Protein AF-A0A7S0LYZ5-F1 (afdb_monomer_lite)

InterPro domains:
  IPR000048 IQ motif, EF-hand binding site [PF00612] (119-139)
  IPR000048 IQ motif, EF-hand binding site [SM00015] (117-139)
  IPR038752 IQ domain-containing protein H [PTHR14465] (5-160)

Organism: NCBI:txid233186

pLDDT: mean 81.71, std 16.16, range [34.69, 98.19]

Sequence (194 aa):
GDPESPRDYNELLDEFSLHQFIIRRGVTLSTTPEFESFRRKHRGAWGAIQDVVAGLERLLARYAVPVAYVDGNKVALLSQQDLRKPTVEDYLDCLINIDQVLELVSVPGRRFMGGNRERSACLALQAVYRGHLCRRGFRNALARFKAALIIQRYWKTVSASRLTARVLADAAAALGAPVRIAGFVRVKCGETVA

Structure (mmCIF, N/CA/C/O backbone):
data_AF-A0A7S0LYZ5-F1
#
_entry.id   AF-A0A7S0LYZ5-F1
#
loop_
_atom_site.group_PDB
_atom_site.id
_atom_site.type_symbol
_atom_site.label_atom_id
_atom_site.label_alt_id
_atom_site.label_comp_id
_atom_site.label_asym_id
_atom_site.label_entity_id
_atom_site.label_seq_id
_atom_site.pdbx_PDB_ins_code
_atom_site.Cartn_x
_atom_site.Cartn_y
_atom_site.Cartn_z
_atom_site.occupancy
_atom_site.B_iso_or_equiv
_atom_site.auth_seq_id
_atom_site.auth_comp_id
_atom_site.auth_asym_id
_atom_site.auth_atom_id
_atom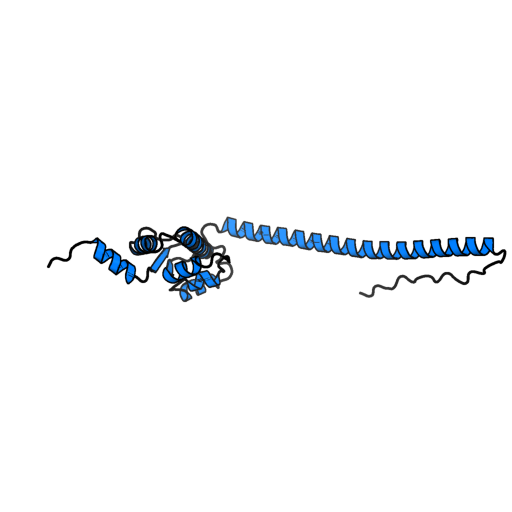_site.pdbx_PDB_model_num
ATOM 1 N N . GLY A 1 1 ? -18.863 21.663 52.417 1.00 40.03 1 GLY A N 1
ATOM 2 C CA . GLY A 1 1 ? -18.160 22.090 51.201 1.00 40.03 1 GLY A CA 1
ATOM 3 C C . GLY A 1 1 ? -18.415 21.011 50.197 1.00 40.03 1 GLY A C 1
ATOM 4 O O . GLY A 1 1 ? -17.727 20.001 50.229 1.00 40.03 1 GLY A O 1
ATOM 5 N N . ASP A 1 2 ? -19.514 21.160 49.475 1.00 43.31 2 ASP A N 1
ATOM 6 C CA . ASP A 1 2 ? -20.053 20.145 48.578 1.00 43.31 2 ASP A CA 1
ATOM 7 C C . ASP A 1 2 ? -19.180 20.043 47.317 1.00 43.31 2 ASP A C 1
ATOM 9 O O . ASP A 1 2 ? -18.659 21.068 46.874 1.00 43.31 2 ASP A O 1
ATOM 13 N N . PRO A 1 3 ? -18.985 18.847 46.730 1.00 50.56 3 PRO A N 1
ATOM 14 C CA . PRO A 1 3 ? -18.304 18.717 45.449 1.00 50.56 3 PRO A CA 1
ATOM 15 C C . PRO A 1 3 ? -19.217 19.274 44.348 1.00 50.56 3 PRO A C 1
ATOM 17 O O . PRO A 1 3 ? -20.082 18.582 43.808 1.00 50.56 3 PRO A O 1
ATOM 20 N N . GLU A 1 4 ? -19.065 20.566 44.067 1.00 50.66 4 GLU A N 1
ATOM 21 C CA . GLU A 1 4 ? -19.738 21.255 42.975 1.00 50.66 4 GLU A CA 1
ATOM 22 C C . GLU A 1 4 ? -19.280 20.703 41.617 1.00 50.66 4 GLU A C 1
ATOM 24 O O . GLU A 1 4 ? -18.106 20.715 41.270 1.00 50.66 4 GLU A O 1
ATOM 29 N N . SER A 1 5 ? -20.274 20.319 40.815 1.00 58.59 5 SER A N 1
ATOM 30 C CA . SER A 1 5 ? -20.233 20.114 39.363 1.00 58.59 5 SER A CA 1
ATOM 31 C C . SER A 1 5 ? -19.663 18.781 38.831 1.00 58.59 5 SER A C 1
ATOM 33 O O . SER A 1 5 ? -18.455 18.557 38.815 1.00 58.59 5 SER A O 1
ATOM 35 N N . PRO A 1 6 ? -20.509 17.944 38.190 1.00 58.66 6 PRO A N 1
ATOM 36 C CA . PRO A 1 6 ? -20.081 16.799 37.373 1.00 58.66 6 PRO A CA 1
ATOM 37 C C . PRO A 1 6 ? -19.113 17.156 36.232 1.00 58.66 6 PRO A C 1
ATOM 39 O O . PRO A 1 6 ? -18.555 16.260 35.602 1.00 58.66 6 PRO A O 1
ATOM 42 N N . ARG A 1 7 ? -18.947 18.444 35.902 1.00 57.59 7 ARG A N 1
ATOM 43 C CA . ARG A 1 7 ? -18.028 18.897 34.848 1.00 57.59 7 ARG A CA 1
ATOM 44 C C . ARG A 1 7 ? -16.568 18.819 35.289 1.00 57.59 7 ARG A C 1
ATOM 46 O O . ARG A 1 7 ? -15.753 18.358 34.503 1.00 57.59 7 ARG A O 1
ATOM 53 N N . ASP A 1 8 ? -16.281 19.147 36.546 1.00 59.88 8 ASP A N 1
ATOM 54 C CA . ASP A 1 8 ? -14.917 19.167 37.094 1.00 59.88 8 ASP A CA 1
ATOM 55 C C . ASP A 1 8 ? -14.328 17.743 37.174 1.00 59.88 8 ASP A C 1
ATOM 57 O O . ASP A 1 8 ? -13.210 17.470 36.743 1.00 59.88 8 ASP A O 1
ATOM 61 N N . TYR A 1 9 ? -15.156 16.770 37.573 1.00 58.28 9 TYR A N 1
ATOM 62 C CA . TYR A 1 9 ? -14.790 15.346 37.571 1.00 58.28 9 TYR A CA 1
ATOM 63 C C . TYR A 1 9 ? -14.495 14.786 36.172 1.00 58.28 9 TYR A C 1
ATOM 65 O O . TYR A 1 9 ? -13.609 13.947 36.017 1.00 58.28 9 TYR A O 1
ATOM 73 N N . ASN A 1 10 ? -15.242 15.221 35.152 1.00 64.06 10 ASN A N 1
ATOM 74 C CA . ASN A 1 10 ? -15.029 14.778 33.772 1.00 64.06 10 ASN A CA 1
ATOM 75 C C . ASN A 1 10 ? -13.745 15.365 33.171 1.00 64.06 10 ASN A C 1
ATOM 77 O O . ASN A 1 10 ? -13.109 14.702 32.358 1.00 64.06 10 ASN A O 1
ATOM 81 N N . GLU A 1 11 ? -13.357 16.576 33.572 1.00 62.94 11 GLU A N 1
ATOM 82 C CA . GLU A 1 11 ? -12.113 17.217 33.136 1.00 62.94 11 GLU A CA 1
ATOM 83 C C . GLU A 1 11 ? -10.886 16.552 33.777 1.00 62.94 11 GLU A C 1
ATOM 85 O O . GLU A 1 11 ? -9.944 16.210 33.065 1.00 62.94 11 GLU A O 1
ATOM 90 N N . LEU A 1 12 ? -10.946 16.230 35.074 1.00 61.22 12 LEU A N 1
ATOM 91 C CA . LEU A 1 12 ? -9.926 15.421 35.758 1.00 61.22 12 LEU A CA 1
ATOM 92 C C . LEU A 1 12 ? -9.794 14.020 35.138 1.00 61.22 12 LEU A C 1
ATOM 94 O O . LEU A 1 12 ? -8.689 13.538 34.888 1.00 61.22 12 LEU A O 1
ATOM 98 N N . LEU A 1 13 ? -10.917 13.361 34.835 1.00 60.78 13 LEU A N 1
ATOM 99 C CA . LEU A 1 13 ? -10.908 12.083 34.119 1.00 60.78 13 LEU A CA 1
ATOM 100 C C . LEU A 1 13 ? -10.282 12.217 32.723 1.00 60.78 13 LEU A C 1
ATOM 102 O O . LEU A 1 13 ? -9.528 11.337 32.326 1.00 60.78 13 LEU A O 1
ATOM 106 N N . ASP A 1 14 ? -10.530 13.303 31.992 1.00 63.72 14 ASP A N 1
ATOM 107 C CA . ASP A 1 14 ? -9.928 13.549 30.673 1.00 63.72 14 ASP A CA 1
ATOM 108 C C . ASP A 1 14 ? -8.428 13.904 30.753 1.00 63.72 14 ASP A C 1
ATOM 110 O O . ASP A 1 14 ? -7.672 13.670 29.804 1.00 63.72 14 ASP A O 1
ATOM 114 N N . GLU A 1 15 ? -7.968 14.459 31.871 1.00 58.59 15 GLU A N 1
ATOM 115 C CA . GLU A 1 15 ? -6.559 14.783 32.096 1.00 58.59 15 GLU A CA 1
ATOM 116 C C . GLU A 1 15 ? -5.732 13.528 32.413 1.00 58.59 15 GLU A C 1
ATOM 118 O O . GLU A 1 15 ? -4.656 13.343 31.840 1.00 58.59 15 GLU A O 1
ATOM 123 N N . PHE A 1 16 ? -6.275 12.623 33.237 1.00 53.16 16 PHE A N 1
ATOM 124 C CA . PHE A 1 16 ? -5.596 11.399 33.685 1.00 53.16 16 PHE A CA 1
ATOM 125 C C . PHE A 1 16 ? -5.955 10.131 32.898 1.00 53.16 16 PHE A C 1
ATOM 127 O O . PHE A 1 16 ? -5.332 9.085 33.103 1.00 53.16 16 PHE A O 1
ATOM 134 N N . SER A 1 17 ? -6.944 10.174 32.002 1.00 60.53 17 SER A N 1
ATOM 135 C CA . SER A 1 17 ? -7.305 8.999 31.210 1.00 60.53 17 SER A CA 1
ATOM 136 C C . SER A 1 17 ? -6.239 8.711 30.158 1.00 60.53 17 SER A C 1
ATOM 138 O O . SER A 1 17 ? -5.851 9.559 29.356 1.00 60.53 17 SER A O 1
ATOM 140 N N . LEU A 1 18 ? -5.807 7.452 30.114 1.00 61.19 18 LEU A N 1
ATOM 141 C CA . LEU A 1 18 ? -4.904 6.922 29.091 1.00 61.19 18 LEU A CA 1
ATOM 142 C C . LEU A 1 18 ? -5.548 6.901 27.684 1.00 61.19 18 LEU A C 1
ATOM 144 O O . LEU A 1 18 ? -4.902 6.454 26.741 1.00 61.19 18 LEU A O 1
ATOM 148 N N . HIS A 1 19 ? -6.808 7.355 27.547 1.00 72.56 19 HIS A N 1
ATOM 149 C CA . HIS A 1 19 ? -7.602 7.426 26.310 1.00 72.56 19 HIS A CA 1
ATOM 150 C C . HIS A 1 19 ? -7.461 6.187 25.425 1.00 72.56 19 HIS A C 1
ATOM 152 O O . HIS A 1 19 ? -7.273 6.267 24.210 1.00 72.56 19 HIS A O 1
ATOM 158 N N . GLN A 1 20 ? -7.526 5.021 26.054 1.00 83.56 20 GLN A N 1
ATOM 159 C CA . GLN A 1 20 ? -7.457 3.752 25.354 1.00 83.56 20 GLN A CA 1
ATOM 160 C C . GLN A 1 20 ? -8.839 3.416 24.814 1.00 83.56 20 GLN A C 1
ATOM 162 O O . GLN A 1 20 ? -9.841 3.554 25.515 1.00 83.56 20 GLN A O 1
ATOM 167 N N . PHE A 1 21 ? -8.898 2.962 23.568 1.00 87.62 21 PHE A N 1
ATOM 168 C CA . PHE A 1 21 ? -10.150 2.544 22.953 1.00 87.62 21 PHE A CA 1
ATOM 169 C C . PHE A 1 21 ? -9.974 1.236 22.191 1.00 87.62 21 PHE A C 1
ATOM 171 O O . PHE A 1 21 ? -8.866 0.801 21.869 1.00 87.62 21 PHE A O 1
ATOM 178 N N . ILE A 1 22 ? -11.098 0.575 21.934 1.00 89.81 22 ILE A N 1
ATOM 179 C CA . ILE A 1 22 ? -11.119 -0.784 21.403 1.00 89.81 22 ILE A CA 1
ATOM 180 C C . ILE A 1 22 ? -11.644 -0.762 19.971 1.00 89.81 22 ILE A C 1
ATOM 182 O O . ILE A 1 22 ? -12.705 -0.201 19.684 1.00 89.81 22 ILE A O 1
ATOM 186 N N . ILE A 1 23 ? -10.928 -1.445 19.080 1.00 91.38 23 ILE A N 1
ATOM 187 C CA . ILE A 1 23 ? -11.392 -1.755 17.727 1.00 91.38 23 ILE A CA 1
ATOM 188 C C . ILE A 1 23 ? -11.776 -3.230 17.684 1.00 91.38 23 ILE A C 1
ATOM 190 O O . ILE A 1 23 ? -10.944 -4.119 17.879 1.00 91.38 23 ILE A O 1
ATOM 194 N N . ARG A 1 24 ? -13.048 -3.513 17.397 1.00 87.56 24 ARG A N 1
ATOM 195 C CA . ARG A 1 24 ? -13.582 -4.876 17.321 1.00 87.56 24 ARG A CA 1
ATOM 196 C C . ARG A 1 24 ? -13.968 -5.204 15.889 1.00 87.56 24 ARG A C 1
ATOM 198 O O . ARG A 1 24 ? -14.778 -4.511 15.285 1.00 87.56 24 ARG A O 1
ATOM 205 N N . ARG A 1 25 ? -13.411 -6.291 15.344 1.00 83.12 25 ARG A N 1
ATOM 206 C CA . ARG A 1 25 ? -13.662 -6.752 13.963 1.00 83.12 25 ARG A CA 1
ATOM 207 C C . ARG A 1 25 ? -13.482 -5.644 12.908 1.00 83.12 25 ARG A C 1
ATOM 209 O O . ARG A 1 25 ? -14.192 -5.621 11.907 1.00 83.12 25 ARG A O 1
ATOM 216 N N . GLY A 1 26 ? -12.524 -4.742 13.135 1.00 83.25 26 GLY A N 1
ATOM 217 C CA . GLY A 1 26 ? -12.231 -3.621 12.237 1.00 83.25 26 GLY A CA 1
ATOM 218 C C . GLY A 1 26 ? -13.188 -2.429 12.340 1.00 83.25 26 GLY A C 1
ATOM 219 O O . GLY A 1 26 ? -13.164 -1.595 11.446 1.00 83.25 26 GLY A O 1
ATOM 220 N N . VAL A 1 27 ? -14.013 -2.349 13.389 1.00 87.56 27 VAL A N 1
ATOM 221 C CA . VAL A 1 27 ? -14.866 -1.189 13.686 1.00 87.56 27 VAL A CA 1
ATOM 222 C C . VAL A 1 27 ? -14.509 -0.652 15.066 1.00 87.56 27 VAL A C 1
ATOM 224 O O . VAL A 1 27 ? -14.454 -1.411 16.039 1.00 87.56 27 VAL A O 1
ATOM 227 N N . THR A 1 28 ? -14.250 0.648 15.152 1.00 88.56 28 THR A N 1
ATOM 228 C CA . THR A 1 28 ? -13.979 1.327 16.420 1.00 88.56 28 THR A CA 1
ATOM 229 C C . THR A 1 28 ? -15.255 1.423 17.246 1.00 88.56 28 THR A C 1
ATOM 231 O O . THR A 1 28 ? -16.311 1.804 16.738 1.00 88.56 28 THR A O 1
ATOM 234 N N . LEU A 1 29 ? -15.179 1.078 18.531 1.00 88.19 29 LEU A N 1
ATOM 235 C CA . LEU A 1 29 ? -16.308 1.232 19.445 1.00 88.19 29 LEU A CA 1
ATOM 236 C C . LEU A 1 29 ? -16.429 2.700 19.866 1.00 88.19 29 LEU A C 1
ATOM 238 O O . LEU A 1 29 ? -15.894 3.114 20.886 1.00 88.19 29 LEU A O 1
ATOM 242 N N . SER A 1 30 ? -17.144 3.491 19.068 1.00 80.44 30 SER A N 1
ATOM 243 C CA . SER A 1 30 ? -17.332 4.923 19.327 1.00 80.44 30 SER A CA 1
ATOM 244 C C . SER A 1 30 ? -18.312 5.236 20.460 1.00 80.44 30 SER A C 1
ATOM 246 O O . SER A 1 30 ? -18.444 6.393 20.837 1.00 80.44 30 SER A O 1
ATOM 248 N N . THR A 1 31 ? -19.038 4.232 20.957 1.00 77.88 31 THR A N 1
ATOM 249 C CA . THR A 1 31 ? -20.046 4.366 22.021 1.00 77.88 31 THR A CA 1
ATOM 250 C C . THR A 1 31 ? -19.456 4.253 23.423 1.00 77.88 31 THR A C 1
ATOM 252 O O . THR A 1 31 ? -20.211 4.263 24.392 1.00 77.88 31 THR A O 1
ATOM 255 N N . THR A 1 32 ? -18.143 4.039 23.553 1.00 81.56 32 THR A N 1
ATOM 256 C CA . THR A 1 32 ? -17.515 3.926 24.868 1.00 81.56 32 THR A CA 1
ATOM 257 C C . THR A 1 32 ? -17.163 5.319 25.401 1.00 81.56 32 THR A C 1
ATOM 259 O O . THR A 1 32 ? -16.748 6.188 24.622 1.00 81.56 32 THR A O 1
ATOM 262 N N . PRO A 1 33 ? -17.330 5.561 26.713 1.00 78.06 33 PRO A N 1
ATOM 263 C CA . PRO A 1 33 ? -17.077 6.874 27.302 1.00 78.06 33 PRO A CA 1
ATOM 264 C C . PRO A 1 33 ? -15.620 7.325 27.115 1.00 78.06 33 PRO A C 1
ATOM 266 O O . PRO A 1 33 ? -15.359 8.517 26.977 1.00 78.06 33 PRO A O 1
ATOM 269 N N . GLU A 1 34 ? -14.673 6.389 27.005 1.00 80.62 34 GLU A N 1
ATOM 270 C CA . GLU A 1 34 ? -13.254 6.674 26.767 1.00 80.62 34 GLU A CA 1
ATOM 271 C C . GLU A 1 34 ? -13.015 7.300 25.386 1.00 80.62 34 GLU A C 1
ATOM 273 O O . GLU A 1 34 ? -12.213 8.230 25.253 1.00 80.62 34 GLU A O 1
ATOM 278 N N . PHE A 1 35 ? -13.736 6.833 24.360 1.00 82.88 35 PHE A N 1
ATOM 279 C CA . PHE A 1 35 ? -13.643 7.380 23.006 1.00 82.88 35 PHE A CA 1
ATOM 280 C C . PHE A 1 35 ? -14.272 8.777 22.919 1.00 82.88 35 PHE A C 1
ATOM 282 O O . PHE A 1 35 ? -13.746 9.665 22.244 1.00 82.88 35 PHE A O 1
ATOM 289 N N . GLU A 1 36 ? -15.373 9.004 23.636 1.00 83.06 36 GLU A N 1
ATOM 290 C CA . GLU A 1 36 ? -16.009 10.322 23.717 1.00 83.06 36 GLU A CA 1
ATOM 291 C C . GLU A 1 36 ? -15.137 11.342 24.458 1.00 83.06 36 GLU A C 1
ATOM 293 O O . GLU A 1 36 ? -15.004 12.482 24.004 1.00 83.06 36 GLU A O 1
ATOM 298 N N . SER A 1 37 ? -14.498 10.930 25.554 1.00 82.00 37 SER A N 1
ATOM 299 C CA . SER A 1 37 ? -13.476 11.712 26.261 1.00 82.00 37 SER A CA 1
ATOM 300 C C . SER A 1 37 ? -12.299 12.076 25.352 1.00 82.00 37 SER A C 1
ATOM 302 O O . SER A 1 37 ? -11.930 13.247 25.238 1.00 82.00 37 SER A O 1
ATOM 304 N N . PHE A 1 38 ? -11.760 11.103 24.612 1.00 83.44 38 PHE A N 1
ATOM 305 C CA . PHE A 1 38 ? -10.672 11.334 23.657 1.00 83.44 38 PHE A CA 1
ATOM 306 C C . PHE A 1 38 ? -11.056 12.349 22.566 1.00 83.44 38 PHE A C 1
ATOM 308 O O . PHE A 1 38 ? -10.287 13.255 22.229 1.00 83.44 38 PHE A O 1
ATOM 315 N N . ARG A 1 39 ? -12.292 12.257 22.062 1.00 84.94 39 ARG A N 1
ATOM 316 C CA . ARG A 1 39 ? -12.844 13.199 21.083 1.00 84.94 39 ARG A CA 1
ATOM 317 C C . ARG A 1 39 ? -12.992 14.617 21.627 1.00 84.94 39 ARG A C 1
ATOM 319 O O . ARG A 1 39 ? -12.761 15.572 20.883 1.00 84.94 39 ARG A O 1
ATOM 326 N N . ARG A 1 40 ? -13.382 14.768 22.897 1.00 84.00 40 ARG A N 1
ATOM 327 C CA . ARG A 1 40 ? -13.479 16.079 23.558 1.00 84.00 40 ARG A CA 1
ATOM 328 C C . ARG A 1 40 ? -12.106 16.740 23.679 1.00 84.00 40 ARG A C 1
ATOM 330 O O . ARG A 1 40 ? -11.971 17.896 23.281 1.00 84.00 40 ARG A O 1
ATOM 337 N N . LYS A 1 41 ? -11.088 15.992 24.115 1.00 83.56 41 LYS A N 1
ATOM 338 C CA . LYS A 1 41 ? -9.712 16.487 24.293 1.00 83.56 41 LYS A CA 1
ATOM 339 C C . LYS A 1 41 ? -9.051 16.931 22.988 1.00 83.56 41 LYS A C 1
ATOM 341 O O . LYS A 1 41 ? -8.450 17.999 22.930 1.00 83.56 41 LYS A O 1
ATOM 346 N N . HIS A 1 42 ? -9.204 16.157 21.913 1.00 82.44 42 HIS A N 1
ATOM 347 C CA . HIS A 1 42 ? -8.537 16.432 20.634 1.00 82.44 42 HIS A CA 1
ATOM 348 C C . HIS A 1 42 ? -9.441 17.077 19.575 1.00 82.44 42 HIS A C 1
ATOM 350 O O . HIS A 1 42 ? -9.242 16.888 18.373 1.00 82.44 42 HIS A O 1
ATOM 356 N N . ARG A 1 43 ? -10.423 17.888 19.992 1.00 82.69 43 ARG A N 1
ATOM 357 C CA . ARG A 1 43 ? -11.415 18.488 19.082 1.00 82.69 43 ARG A CA 1
ATOM 358 C C . ARG A 1 43 ? -10.794 19.302 17.936 1.00 82.69 43 ARG A C 1
ATOM 360 O O . ARG A 1 43 ? -11.333 19.288 16.834 1.00 82.69 43 ARG A O 1
ATOM 367 N N . GLY A 1 44 ? -9.666 19.975 18.181 1.00 82.94 44 GLY A N 1
ATOM 368 C CA . GLY A 1 44 ? -8.971 20.803 17.185 1.00 82.94 44 GLY A CA 1
ATOM 369 C C . GLY A 1 44 ? -8.278 20.022 16.060 1.00 82.94 44 GLY A C 1
ATOM 370 O O . GLY A 1 44 ? -8.182 20.532 14.951 1.00 82.94 44 GLY A O 1
ATOM 371 N N . ALA A 1 45 ? -7.852 18.781 16.315 1.00 83.31 45 ALA A N 1
ATOM 372 C CA . ALA A 1 45 ? -7.145 17.922 15.353 1.00 83.31 45 ALA A CA 1
ATOM 373 C C . ALA A 1 45 ? -7.934 16.641 15.013 1.00 83.31 45 ALA A C 1
ATOM 375 O O . ALA A 1 45 ? -7.390 15.675 14.479 1.00 83.31 45 ALA A O 1
ATOM 376 N N . TRP A 1 46 ? -9.236 16.620 15.320 1.00 88.38 46 TRP A N 1
ATOM 377 C CA . TRP A 1 46 ? -10.057 15.413 15.224 1.00 88.38 46 TRP A CA 1
ATOM 378 C C . TRP A 1 46 ? -10.133 14.834 13.807 1.00 88.38 46 TRP A C 1
ATOM 380 O O . TRP A 1 46 ? -10.186 13.619 13.652 1.00 88.38 46 TRP A O 1
ATOM 390 N N . GLY A 1 47 ? -10.108 15.683 12.773 1.00 86.69 47 GLY A N 1
ATOM 391 C CA . GLY A 1 47 ? -10.122 15.230 11.378 1.00 86.69 47 GLY A CA 1
ATOM 392 C C . GLY A 1 47 ? -8.933 14.323 11.047 1.00 86.69 47 GLY A C 1
ATOM 393 O O . GLY A 1 47 ? -9.129 13.209 10.570 1.00 86.69 47 GLY A O 1
ATOM 394 N N . ALA A 1 48 ? -7.717 14.753 11.398 1.00 87.62 48 ALA A N 1
ATOM 395 C CA . ALA A 1 48 ? -6.502 13.967 11.182 1.00 87.62 48 ALA A CA 1
ATOM 396 C C . ALA A 1 48 ? -6.511 12.667 12.004 1.00 87.62 48 ALA A C 1
ATOM 398 O O . ALA A 1 48 ? -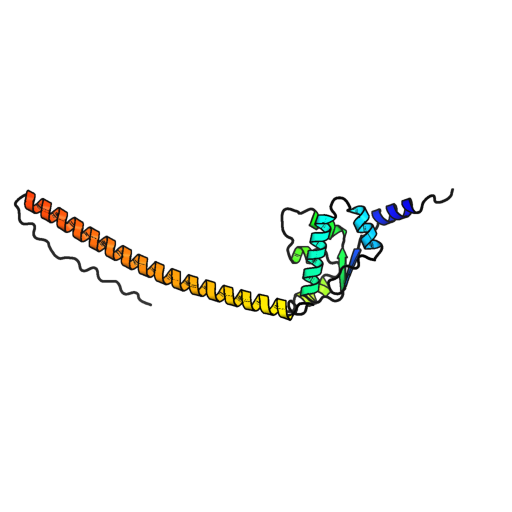6.176 11.596 11.501 1.00 87.62 48 ALA A O 1
ATOM 399 N N . ILE A 1 49 ? -6.973 12.731 13.256 1.00 89.75 49 ILE A N 1
ATOM 400 C CA . ILE A 1 49 ? -7.147 11.547 14.111 1.00 89.75 49 ILE A CA 1
ATOM 401 C C . ILE A 1 49 ? -8.125 10.555 13.475 1.00 89.75 49 ILE A C 1
ATOM 403 O O . ILE A 1 49 ? -7.855 9.356 13.438 1.00 89.75 49 ILE A O 1
ATOM 407 N N . GLN A 1 50 ? -9.243 11.039 12.938 1.00 89.94 50 GLN A N 1
ATOM 408 C CA . GLN A 1 50 ? -10.245 10.199 12.293 1.00 89.94 50 GLN A CA 1
ATOM 409 C C . GLN A 1 50 ? -9.685 9.499 11.048 1.00 89.94 50 GLN A C 1
ATOM 411 O O . GLN A 1 50 ? -9.983 8.324 10.831 1.00 89.94 50 GLN A O 1
ATOM 416 N N . ASP A 1 51 ? -8.829 10.165 10.271 1.00 89.44 51 ASP A N 1
ATOM 417 C CA . ASP A 1 51 ? -8.147 9.551 9.128 1.00 89.44 51 ASP A CA 1
ATOM 418 C C . ASP A 1 51 ? -7.182 8.434 9.557 1.00 89.44 51 ASP A C 1
ATOM 420 O O . ASP A 1 51 ? -7.119 7.374 8.918 1.00 89.44 51 ASP A O 1
ATOM 424 N N . VAL A 1 52 ? -6.465 8.632 10.667 1.00 90.75 52 VAL A N 1
ATOM 425 C CA . VAL A 1 52 ? -5.592 7.612 11.268 1.00 90.75 52 VAL A CA 1
ATOM 426 C C . VAL A 1 52 ? -6.408 6.421 11.769 1.00 90.75 52 VAL A C 1
ATOM 428 O O . VAL A 1 52 ? -6.078 5.278 11.441 1.00 90.75 52 VAL A O 1
ATOM 431 N N . VAL A 1 53 ? -7.506 6.668 12.489 1.00 91.44 53 VAL A N 1
ATOM 432 C CA . VAL A 1 53 ? -8.424 5.625 12.974 1.00 91.44 53 VAL A CA 1
ATOM 433 C C . VAL A 1 53 ? -9.024 4.844 11.803 1.00 91.44 53 VAL A C 1
ATOM 435 O O . VAL A 1 53 ? -8.986 3.616 11.803 1.00 91.44 53 VAL A O 1
ATOM 438 N N . ALA A 1 54 ? -9.465 5.517 10.738 1.00 91.06 54 ALA A N 1
ATOM 439 C CA . ALA A 1 54 ? -9.949 4.857 9.525 1.00 91.06 54 ALA A CA 1
ATOM 440 C C . ALA A 1 54 ? -8.843 4.053 8.807 1.00 91.06 54 ALA A C 1
ATOM 442 O O . ALA A 1 54 ? -9.107 3.073 8.100 1.00 91.06 54 ALA A O 1
ATOM 443 N N . GLY A 1 55 ? -7.578 4.461 8.939 1.00 90.44 55 GLY A N 1
ATOM 444 C CA . GLY A 1 55 ? -6.411 3.677 8.530 1.00 90.44 55 GLY A CA 1
ATOM 445 C C . GLY A 1 55 ? -6.269 2.381 9.331 1.00 90.44 55 GLY A C 1
ATOM 446 O O . GLY A 1 55 ? -6.189 1.302 8.733 1.00 90.44 55 GLY A O 1
ATOM 447 N N . LEU A 1 56 ? -6.319 2.482 10.663 1.00 91.12 56 LEU A N 1
ATOM 448 C CA . LEU A 1 56 ? -6.274 1.349 11.593 1.00 91.12 56 LEU A CA 1
ATOM 449 C C . LEU A 1 56 ? -7.417 0.363 11.355 1.00 91.12 56 LEU A C 1
ATOM 451 O O . LEU A 1 56 ? -7.178 -0.836 11.225 1.00 91.12 56 LEU A O 1
ATOM 455 N N . GLU A 1 57 ? -8.647 0.852 11.213 1.00 92.25 57 GLU A N 1
ATOM 456 C CA . GLU A 1 57 ? -9.822 0.033 10.907 1.00 92.25 57 GLU A CA 1
ATOM 457 C C . GLU A 1 57 ? -9.630 -0.764 9.619 1.00 92.25 57 GLU A C 1
ATOM 459 O O . GLU A 1 57 ? -9.837 -1.977 9.598 1.00 92.25 57 GLU A O 1
ATOM 464 N N . ARG A 1 58 ? -9.154 -0.119 8.544 1.00 89.56 58 ARG A N 1
ATOM 465 C CA . ARG A 1 58 ? -8.882 -0.799 7.268 1.00 89.56 58 ARG A CA 1
ATOM 466 C C . ARG A 1 58 ? -7.797 -1.862 7.398 1.00 89.56 58 ARG A C 1
ATOM 468 O O . ARG A 1 58 ? -7.921 -2.921 6.778 1.00 89.56 58 ARG A O 1
ATOM 475 N N . LEU A 1 59 ? -6.744 -1.592 8.168 1.00 89.19 59 LEU A N 1
ATOM 476 C CA . LEU A 1 59 ? -5.666 -2.545 8.423 1.00 89.19 59 LEU A CA 1
ATOM 477 C C . LEU A 1 59 ? -6.201 -3.752 9.201 1.00 89.19 59 LEU A C 1
ATOM 479 O O . LEU A 1 59 ? -6.127 -4.880 8.713 1.00 89.19 59 LEU A O 1
ATOM 483 N N . LEU A 1 60 ? -6.827 -3.525 10.353 1.00 89.44 60 LEU A N 1
ATOM 484 C CA . LEU A 1 60 ? -7.359 -4.581 11.217 1.00 89.44 60 LEU A CA 1
ATOM 485 C C . LEU A 1 60 ? -8.470 -5.387 10.528 1.00 89.44 60 LEU A C 1
ATOM 487 O O . LEU A 1 60 ? -8.516 -6.615 10.650 1.00 89.44 60 LEU A O 1
ATOM 491 N N . ALA A 1 61 ? -9.314 -4.729 9.728 1.00 88.25 61 ALA A N 1
ATOM 492 C CA . ALA A 1 61 ? -10.327 -5.382 8.906 1.00 88.25 61 ALA A CA 1
ATOM 493 C C . ALA A 1 61 ? -9.698 -6.266 7.826 1.00 88.25 61 ALA A C 1
ATOM 495 O O . ALA A 1 61 ? -10.164 -7.385 7.619 1.00 88.25 61 ALA A O 1
ATOM 496 N N . ARG A 1 62 ? -8.635 -5.807 7.148 1.00 86.44 62 ARG A N 1
ATOM 497 C CA . ARG A 1 62 ? -7.939 -6.579 6.104 1.00 86.44 62 ARG A CA 1
ATOM 498 C C . ARG A 1 62 ? -7.360 -7.881 6.656 1.00 86.44 62 ARG A C 1
ATOM 500 O O . ARG A 1 62 ? -7.473 -8.916 6.000 1.00 86.44 62 ARG A O 1
ATOM 507 N N . TYR A 1 63 ? -6.786 -7.833 7.855 1.00 86.75 63 TYR A N 1
ATOM 508 C CA . TYR A 1 63 ? -6.214 -9.003 8.518 1.00 86.75 63 TYR A CA 1
ATOM 509 C C . TYR A 1 63 ? -7.227 -9.821 9.322 1.00 86.75 63 TYR A C 1
ATOM 511 O O . TYR A 1 63 ? -6.838 -10.859 9.838 1.00 86.75 63 TYR A O 1
ATOM 519 N N . ALA A 1 64 ? -8.502 -9.418 9.405 1.00 86.38 64 ALA A N 1
ATOM 520 C CA . ALA A 1 64 ? -9.541 -10.075 10.209 1.00 86.38 64 ALA A CA 1
ATOM 521 C C . ALA A 1 64 ? -9.157 -10.222 11.696 1.00 86.38 64 ALA A C 1
ATOM 523 O O . ALA A 1 64 ? -9.264 -11.301 12.288 1.00 86.38 64 ALA A O 1
ATOM 524 N N . VAL A 1 65 ? -8.651 -9.145 12.298 1.00 87.38 65 VAL A N 1
ATOM 525 C CA . VAL A 1 65 ? -8.305 -9.116 13.726 1.00 87.38 65 VAL A CA 1
ATOM 526 C C . VAL A 1 65 ? -9.594 -9.060 14.568 1.00 87.38 65 VAL A C 1
ATOM 528 O O . VAL A 1 65 ? -10.441 -8.199 14.311 1.00 87.38 65 VAL A O 1
ATOM 531 N N . PRO A 1 66 ? -9.795 -9.963 15.552 1.00 86.69 66 PRO A N 1
ATOM 532 C CA . PRO A 1 66 ? -11.025 -9.991 16.348 1.00 86.69 66 PRO A CA 1
ATOM 533 C C . PRO A 1 66 ? -11.201 -8.765 17.250 1.00 86.69 66 PRO A C 1
ATOM 535 O O . PRO A 1 66 ? -12.279 -8.165 17.255 1.00 86.69 66 PRO A O 1
ATOM 538 N N . VAL A 1 67 ? -10.156 -8.414 18.002 1.00 89.12 67 VAL A N 1
ATOM 539 C CA . VAL A 1 67 ? -10.120 -7.313 18.974 1.00 89.12 67 VAL A CA 1
ATOM 540 C C . VAL A 1 67 ? -8.709 -6.728 18.984 1.00 89.12 67 VAL A C 1
ATOM 542 O O . VAL A 1 67 ? -7.733 -7.478 19.001 1.00 89.12 67 VAL A O 1
ATOM 545 N N . ALA A 1 68 ? -8.610 -5.404 18.968 1.00 91.62 68 ALA A N 1
ATOM 546 C CA . ALA A 1 68 ? -7.368 -4.670 19.154 1.00 91.62 68 ALA A CA 1
ATOM 547 C C . ALA A 1 68 ? -7.584 -3.535 20.159 1.00 91.62 68 ALA A C 1
ATOM 549 O O . ALA A 1 68 ? -8.620 -2.865 20.130 1.00 91.62 68 ALA A O 1
ATOM 550 N N . TYR A 1 69 ? -6.600 -3.340 21.030 1.00 91.56 69 TYR A N 1
ATOM 551 C CA . TYR A 1 69 ? -6.553 -2.259 22.007 1.00 91.56 69 TYR A CA 1
ATOM 552 C C . TYR A 1 69 ? -5.619 -1.180 21.475 1.00 91.56 69 TYR A C 1
ATOM 554 O O . TYR A 1 69 ? -4.464 -1.467 21.156 1.00 91.56 69 TYR A O 1
ATOM 562 N N . VAL A 1 70 ? -6.126 0.042 21.350 1.00 91.50 70 VAL A N 1
ATOM 563 C CA . VAL A 1 70 ? -5.413 1.168 20.744 1.00 91.50 70 VAL A CA 1
ATOM 564 C C . VAL A 1 70 ? -5.094 2.203 21.811 1.00 91.50 70 VAL A C 1
ATOM 566 O O . VAL A 1 70 ? -5.948 2.536 22.634 1.00 91.50 70 VAL A O 1
ATOM 569 N N . ASP A 1 71 ? -3.873 2.725 21.772 1.00 90.69 71 ASP A N 1
ATOM 570 C CA . ASP A 1 71 ? -3.436 3.852 22.589 1.00 90.69 71 ASP A CA 1
ATOM 571 C C . ASP A 1 71 ? 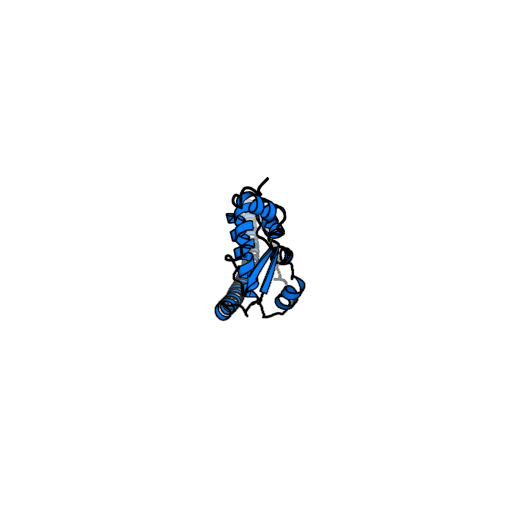-3.772 5.177 21.882 1.00 90.69 71 ASP A C 1
ATOM 573 O O . ASP A 1 71 ? -3.190 5.518 20.844 1.00 90.69 71 ASP A O 1
ATOM 577 N N . GLY A 1 72 ? -4.727 5.933 22.433 1.00 87.12 72 GLY A N 1
ATOM 578 C CA . GLY A 1 72 ? -5.181 7.198 21.858 1.00 87.12 72 GLY A CA 1
ATOM 579 C C . GLY A 1 72 ? -4.097 8.275 21.809 1.00 87.12 72 GLY A C 1
ATOM 580 O O . GLY A 1 72 ? -4.069 9.061 20.862 1.00 87.12 72 GLY A O 1
ATOM 581 N N . ASN A 1 73 ? -3.151 8.284 22.753 1.00 87.06 73 ASN A N 1
ATOM 582 C CA . ASN A 1 73 ? -2.074 9.278 22.772 1.00 87.06 73 ASN A CA 1
ATOM 583 C C . ASN A 1 73 ? -1.116 9.075 21.594 1.00 87.06 73 ASN A C 1
ATOM 585 O O . ASN A 1 73 ? -0.725 10.038 20.931 1.00 87.06 73 ASN A O 1
ATOM 589 N N . LYS A 1 74 ? -0.785 7.817 21.282 1.00 88.75 74 LYS A N 1
ATOM 590 C CA . LYS A 1 74 ? 0.044 7.482 20.116 1.00 88.75 74 LYS A CA 1
ATOM 591 C C . LYS A 1 74 ? -0.663 7.816 18.808 1.00 88.75 74 LYS A C 1
ATOM 593 O O . LYS A 1 74 ? -0.040 8.369 17.908 1.00 88.75 74 LYS A O 1
ATOM 598 N N . VAL A 1 75 ? -1.968 7.557 18.724 1.00 89.50 75 VAL A N 1
ATOM 599 C CA . VAL A 1 75 ? -2.781 7.929 17.556 1.00 89.50 75 VAL A CA 1
ATOM 600 C C . VAL A 1 75 ? -2.842 9.447 17.370 1.00 89.50 75 VAL A C 1
ATOM 602 O O . VAL A 1 75 ? -2.708 9.932 16.246 1.00 89.50 75 VAL A O 1
ATOM 605 N N . ALA A 1 76 ? -2.987 10.209 18.456 1.00 88.06 76 ALA A N 1
ATOM 606 C CA . ALA A 1 76 ? -2.943 11.666 18.414 1.00 88.06 76 ALA A CA 1
ATOM 607 C C . ALA A 1 76 ? -1.566 12.176 17.958 1.00 88.06 76 ALA A C 1
ATOM 609 O O . ALA A 1 76 ? -1.501 13.047 17.093 1.00 88.06 76 ALA A O 1
ATOM 610 N N . LEU A 1 77 ? -0.471 11.602 18.464 1.00 88.31 77 LEU A N 1
ATOM 611 C CA . LEU A 1 77 ? 0.885 11.954 18.034 1.00 88.31 77 LEU A CA 1
ATOM 612 C C . LEU A 1 77 ? 1.106 11.646 16.547 1.00 88.31 77 LEU A C 1
ATOM 614 O O . LEU A 1 77 ? 1.648 12.472 15.815 1.00 88.31 77 LEU A O 1
ATOM 618 N N . LEU A 1 78 ? 0.638 10.485 16.088 1.00 87.69 78 LEU A N 1
ATOM 619 C CA . LEU A 1 78 ? 0.701 10.089 14.686 1.00 87.69 78 LEU A CA 1
ATOM 620 C C . LEU A 1 78 ? -0.074 11.062 13.787 1.00 87.69 78 LEU A C 1
ATOM 622 O O . LEU A 1 78 ? 0.388 11.418 12.707 1.00 87.69 78 LEU A O 1
ATOM 626 N N . SER A 1 79 ? -1.240 11.521 14.247 1.00 86.88 79 SER A N 1
ATOM 627 C CA . SER A 1 79 ? -2.092 12.451 13.499 1.00 86.88 79 SER A CA 1
ATOM 628 C C . SER A 1 79 ? -1.484 13.842 13.325 1.00 86.88 79 SER A C 1
ATOM 630 O O . SER A 1 79 ? -1.870 14.557 12.413 1.00 86.88 79 SER A O 1
ATOM 632 N N . GLN A 1 80 ? -0.518 14.226 14.164 1.00 86.38 80 GLN A N 1
ATOM 633 C CA . GLN A 1 80 ? 0.188 15.503 14.021 1.00 86.38 80 GLN A CA 1
ATOM 634 C C . GLN A 1 80 ? 1.236 15.458 12.895 1.00 86.38 80 GLN A C 1
ATOM 636 O O . GLN A 1 80 ? 1.742 16.496 12.472 1.00 86.38 80 GLN A O 1
ATOM 641 N N . GLN A 1 81 ? 1.584 14.266 12.399 1.00 83.31 81 GLN A N 1
ATOM 642 C CA . GLN A 1 81 ? 2.586 14.075 11.353 1.00 83.31 81 GLN A CA 1
ATOM 643 C C . GLN A 1 81 ? 1.955 14.145 9.949 1.00 83.31 81 GLN A C 1
ATOM 645 O O . GLN A 1 81 ? 2.009 13.191 9.176 1.00 83.31 81 GLN A O 1
ATOM 650 N N . ASP A 1 82 ? 1.392 15.301 9.586 1.00 67.19 82 ASP A N 1
ATOM 651 C CA . ASP A 1 82 ? 0.650 15.500 8.324 1.00 67.19 82 ASP A CA 1
ATOM 652 C C . ASP A 1 82 ? 1.494 15.338 7.039 1.00 67.19 82 ASP A C 1
ATOM 654 O O . ASP A 1 82 ? 0.957 15.167 5.942 1.00 67.19 82 ASP A O 1
ATOM 658 N N . LEU A 1 83 ? 2.829 15.379 7.131 1.00 70.19 83 LEU A N 1
ATOM 659 C CA . LEU A 1 83 ? 3.709 15.335 5.953 1.00 70.19 83 LEU A CA 1
ATOM 660 C C . LEU A 1 83 ? 3.829 13.944 5.307 1.00 70.19 83 LEU A C 1
ATOM 662 O O . LEU A 1 83 ? 4.252 13.847 4.150 1.00 70.19 83 LEU A O 1
ATOM 666 N N . ARG A 1 84 ? 3.500 12.859 6.020 1.00 80.94 84 ARG A N 1
ATOM 667 C CA . ARG A 1 84 ? 3.727 11.485 5.548 1.00 80.94 84 ARG A CA 1
ATOM 668 C C . ARG A 1 84 ? 2.503 10.607 5.790 1.00 80.94 84 ARG A C 1
ATOM 670 O O . ARG A 1 84 ? 1.934 10.587 6.869 1.00 80.94 84 ARG A O 1
ATOM 677 N N . LYS A 1 85 ? 2.143 9.793 4.789 1.00 82.25 85 LYS A N 1
ATOM 678 C CA . LYS A 1 85 ? 1.148 8.726 4.981 1.00 82.25 85 LYS A CA 1
ATOM 679 C C . LYS A 1 85 ? 1.694 7.684 5.965 1.00 82.25 85 LYS A C 1
ATOM 681 O O . LYS A 1 85 ? 2.775 7.154 5.679 1.00 82.25 85 LYS A O 1
ATOM 686 N N . PRO A 1 86 ? 0.958 7.342 7.037 1.00 85.75 86 PRO A N 1
ATOM 687 C CA . PRO A 1 86 ? 1.429 6.365 8.004 1.00 85.75 86 PRO A CA 1
ATOM 688 C C . PRO A 1 86 ? 1.686 5.009 7.355 1.00 85.75 86 PRO A C 1
ATOM 690 O O . PRO A 1 86 ? 0.927 4.546 6.492 1.00 85.75 86 PRO A O 1
ATOM 693 N N . THR A 1 87 ? 2.787 4.386 7.748 1.00 89.44 87 THR A N 1
ATOM 694 C CA . THR A 1 87 ? 3.127 3.027 7.346 1.00 89.44 87 THR A CA 1
ATOM 695 C C . THR A 1 87 ? 2.417 1.999 8.219 1.00 89.44 87 THR A C 1
ATOM 697 O O . THR A 1 87 ? 1.774 2.319 9.213 1.00 89.44 87 THR A O 1
ATOM 700 N N . VAL A 1 88 ? 2.492 0.729 7.813 1.00 87.88 88 VAL A N 1
ATOM 701 C CA . VAL A 1 88 ? 1.902 -0.383 8.574 1.00 87.88 88 VAL A CA 1
ATOM 702 C C . VAL A 1 88 ? 2.536 -0.490 9.962 1.00 87.88 88 VAL A C 1
ATOM 704 O O . VAL A 1 88 ? 1.815 -0.749 10.915 1.00 87.88 88 VAL A O 1
ATOM 707 N N . GLU A 1 89 ? 3.844 -0.263 10.070 1.00 89.44 89 GLU A N 1
ATOM 708 C CA . GLU A 1 89 ? 4.593 -0.289 11.334 1.00 89.44 89 GLU A CA 1
ATOM 709 C C . GLU A 1 89 ? 4.099 0.806 12.281 1.00 89.44 89 GLU A C 1
ATOM 711 O O . GLU A 1 89 ? 3.709 0.503 13.403 1.00 89.44 89 GLU A O 1
ATOM 716 N N . ASP A 1 90 ? 3.949 2.034 11.774 1.00 90.62 90 ASP A N 1
ATOM 717 C CA . ASP A 1 90 ? 3.430 3.157 12.560 1.00 90.62 90 ASP A CA 1
ATOM 718 C C . ASP A 1 90 ? 2.028 2.872 13.147 1.00 90.62 90 ASP A C 1
ATOM 720 O O . ASP A 1 90 ? 1.703 3.258 14.271 1.00 90.62 90 ASP A O 1
ATOM 724 N N . TYR A 1 91 ? 1.178 2.164 12.392 1.00 90.81 91 TYR A N 1
ATOM 725 C CA . TYR A 1 91 ? -0.130 1.726 12.881 1.00 90.81 91 TYR A CA 1
ATOM 726 C C . TYR A 1 91 ? -0.030 0.626 13.944 1.00 90.81 91 TYR A C 1
ATOM 728 O O . TYR A 1 91 ? -0.836 0.614 14.873 1.00 90.81 91 TYR A O 1
ATOM 736 N N . LEU A 1 92 ? 0.916 -0.307 13.810 1.00 90.62 92 LEU A N 1
ATOM 737 C CA . LEU A 1 92 ? 1.123 -1.380 14.785 1.00 90.62 92 LEU A CA 1
ATOM 738 C C . LEU A 1 92 ? 1.665 -0.834 16.112 1.00 90.62 92 LEU A C 1
ATOM 740 O O . LEU A 1 92 ? 1.220 -1.288 17.162 1.00 90.62 92 LEU A O 1
ATOM 744 N N . ASP A 1 93 ? 2.522 0.186 16.076 1.00 90.88 93 ASP A N 1
ATOM 745 C CA . ASP A 1 93 ? 3.070 0.837 17.274 1.00 90.88 93 ASP A CA 1
ATOM 746 C C . ASP A 1 93 ? 2.001 1.531 18.132 1.00 90.88 93 ASP A C 1
ATOM 748 O O . ASP A 1 93 ? 2.167 1.679 19.350 1.00 90.88 93 ASP A O 1
ATOM 752 N N . CYS A 1 94 ? 0.883 1.930 17.516 1.00 90.00 94 CYS A N 1
ATOM 753 C CA . CYS A 1 94 ? -0.281 2.489 18.206 1.00 90.00 94 CYS A CA 1
ATOM 754 C C . CYS A 1 94 ? -1.091 1.434 18.983 1.00 90.00 94 CYS A C 1
ATOM 756 O O . CYS A 1 94 ? -1.987 1.793 19.748 1.00 90.00 94 CYS A O 1
ATOM 758 N N . LEU A 1 95 ? -0.822 0.141 18.780 1.00 91.06 95 LEU A N 1
ATOM 759 C CA . LEU A 1 95 ? -1.546 -0.948 19.428 1.00 91.06 95 LEU A CA 1
ATOM 760 C C . LEU A 1 95 ? -0.877 -1.337 20.746 1.00 91.06 95 LEU A C 1
ATOM 762 O O . LEU A 1 95 ? 0.339 -1.482 20.834 1.00 91.06 95 LEU A O 1
ATOM 766 N N . ILE A 1 96 ? -1.694 -1.560 21.771 1.00 89.94 96 ILE A N 1
ATOM 767 C CA . ILE A 1 96 ? -1.238 -2.049 23.077 1.00 89.94 96 ILE A CA 1
ATOM 768 C C . ILE A 1 96 ? -1.005 -3.560 23.005 1.00 89.94 96 ILE A C 1
ATOM 770 O O . ILE A 1 96 ? -0.005 -4.066 23.501 1.00 89.94 96 ILE A O 1
ATOM 774 N N . ASN A 1 97 ? -1.905 -4.294 22.344 1.00 91.25 97 ASN A N 1
ATOM 775 C CA . ASN A 1 97 ? -1.803 -5.742 22.169 1.00 91.25 97 ASN A CA 1
ATOM 776 C C . ASN A 1 97 ? -1.079 -6.124 20.866 1.00 91.25 97 ASN A C 1
ATOM 778 O O . ASN A 1 97 ? -1.577 -6.951 20.097 1.00 91.25 97 ASN A O 1
ATOM 782 N N . ILE A 1 98 ? 0.082 -5.513 20.606 1.00 89.31 98 ILE A N 1
ATOM 783 C CA . ILE A 1 98 ? 0.828 -5.716 19.357 1.00 89.31 98 ILE A CA 1
ATOM 784 C C . ILE A 1 98 ? 1.171 -7.189 19.116 1.00 89.31 98 ILE A C 1
ATOM 786 O O . ILE A 1 98 ? 0.948 -7.664 18.008 1.00 89.31 98 ILE A O 1
ATOM 790 N N . ASP A 1 99 ? 1.598 -7.933 20.140 1.00 89.12 99 ASP A N 1
ATOM 791 C CA . ASP A 1 99 ? 2.021 -9.335 20.002 1.00 89.12 99 ASP A CA 1
ATOM 792 C C . ASP A 1 99 ? 0.904 -10.214 19.420 1.00 89.12 99 ASP A C 1
ATOM 794 O O . ASP A 1 99 ? 1.091 -10.911 18.422 1.00 89.12 99 ASP A O 1
ATOM 798 N N . GLN A 1 100 ? -0.309 -10.080 19.967 1.00 87.31 100 GLN A N 1
ATOM 799 C CA . GLN A 1 100 ? -1.489 -10.816 19.502 1.00 87.31 100 GLN A CA 1
ATOM 800 C C . GLN A 1 100 ? -1.873 -10.442 18.069 1.00 87.31 100 GLN A C 1
ATOM 802 O O . GLN A 1 100 ? -2.363 -11.274 17.309 1.00 87.31 100 GLN A O 1
ATOM 807 N N . VAL A 1 101 ? -1.693 -9.178 17.684 1.00 87.75 101 VAL A N 1
ATOM 808 C CA . VAL A 1 101 ? -2.006 -8.721 16.326 1.00 87.75 101 VAL A CA 1
ATOM 809 C C . VAL A 1 101 ? -0.923 -9.167 15.344 1.00 87.75 101 VAL A C 1
ATOM 811 O O . VAL A 1 101 ? -1.241 -9.560 14.221 1.00 87.75 101 VAL A O 1
ATOM 814 N N . LEU A 1 102 ? 0.341 -9.176 15.761 1.00 88.50 102 LEU A N 1
ATOM 815 C CA . LEU A 1 102 ? 1.485 -9.548 14.938 1.00 88.50 102 LEU A CA 1
ATOM 816 C C . LEU A 1 102 ? 1.474 -11.041 14.587 1.00 88.50 102 LEU A C 1
ATOM 818 O O . LEU A 1 102 ? 1.759 -11.400 13.441 1.00 88.50 102 LEU A O 1
ATOM 822 N N . GLU A 1 103 ? 1.030 -11.904 15.505 1.00 88.06 103 GLU A N 1
ATOM 823 C CA . GLU A 1 103 ? 0.753 -13.323 15.223 1.00 88.06 103 GLU A CA 1
ATOM 824 C C . GLU A 1 103 ? -0.245 -13.505 14.072 1.00 88.06 103 GLU A C 1
ATOM 826 O O . GLU A 1 103 ? -0.140 -14.432 13.275 1.00 88.06 103 GLU A O 1
ATOM 831 N N . LEU A 1 104 ? -1.206 -12.591 13.934 1.00 84.88 104 LEU A N 1
ATOM 832 C CA . LEU A 1 104 ? -2.219 -12.653 12.884 1.00 84.88 104 LEU A CA 1
ATOM 833 C C . LEU A 1 104 ? -1.750 -11.992 11.582 1.00 84.88 104 LEU A C 1
ATOM 835 O O . LEU A 1 104 ? -2.109 -12.437 10.489 1.00 84.88 104 LEU A O 1
ATOM 839 N N . VAL A 1 105 ? -0.968 -10.920 11.681 1.00 84.56 105 VAL A N 1
ATOM 840 C CA . VAL A 1 105 ? -0.459 -10.159 10.530 1.00 84.56 105 VAL A CA 1
ATOM 841 C C . VAL A 1 105 ? 0.680 -10.893 9.821 1.00 84.56 105 VAL A C 1
ATOM 843 O O . VAL A 1 105 ? 0.773 -10.822 8.592 1.00 84.56 105 VAL A O 1
ATOM 846 N N . SER A 1 106 ? 1.510 -11.622 10.569 1.00 84.25 106 SER A N 1
ATOM 847 C CA . SER A 1 106 ? 2.663 -12.365 10.044 1.00 84.25 106 SER A CA 1
ATOM 848 C C . SER A 1 106 ? 2.273 -13.564 9.174 1.00 84.25 106 SER A C 1
ATOM 850 O O . SER A 1 106 ? 3.043 -13.961 8.298 1.00 84.25 106 SER A O 1
ATOM 852 N N . VAL A 1 107 ? 1.065 -14.112 9.346 1.00 86.38 107 VAL A N 1
ATOM 853 C CA . VAL A 1 107 ? 0.604 -15.278 8.584 1.00 86.38 107 VAL A CA 1
ATOM 854 C C . VAL A 1 107 ? 0.306 -14.894 7.125 1.00 86.38 107 VAL A C 1
ATOM 856 O O . VAL A 1 107 ? -0.639 -14.137 6.846 1.00 86.38 107 VAL A O 1
ATOM 859 N N . PRO A 1 108 ? 1.052 -15.446 6.147 1.00 82.06 108 PRO A N 1
ATOM 860 C CA . PRO A 1 108 ? 0.807 -15.170 4.740 1.00 82.06 108 PRO A CA 1
ATOM 861 C C . PRO A 1 108 ? -0.584 -15.673 4.328 1.00 82.06 108 PRO A C 1
ATOM 863 O O . PRO A 1 108 ? -1.023 -16.754 4.701 1.00 82.06 108 PRO A O 1
ATOM 866 N N . GLY A 1 109 ? -1.307 -14.863 3.552 1.00 80.75 109 GLY A N 1
ATOM 867 C CA . GLY A 1 109 ? -2.671 -15.171 3.097 1.00 80.75 109 GLY A CA 1
ATOM 868 C C . GLY A 1 109 ? -3.784 -14.606 3.985 1.00 80.75 109 GLY A C 1
ATOM 869 O O . GLY A 1 109 ? -4.852 -14.279 3.461 1.00 80.75 109 GLY A O 1
ATOM 870 N N . ARG A 1 110 ? -3.528 -14.338 5.276 1.00 84.38 110 ARG A N 1
ATOM 871 C CA . ARG A 1 110 ? -4.545 -13.776 6.191 1.00 84.38 110 ARG A CA 1
ATOM 872 C C . ARG A 1 110 ? -5.009 -12.371 5.796 1.00 84.38 110 ARG A C 1
ATOM 874 O O . ARG A 1 110 ? -6.142 -11.997 6.073 1.00 84.38 110 ARG A O 1
ATOM 881 N N . ARG A 1 111 ? -4.194 -11.624 5.041 1.00 82.44 111 ARG A N 1
ATOM 882 C CA . ARG A 1 111 ? -4.565 -10.316 4.460 1.00 82.44 111 ARG A CA 1
ATOM 883 C C . ARG A 1 111 ? -5.787 -10.351 3.531 1.00 82.44 111 ARG A C 1
ATOM 885 O O . ARG A 1 111 ? -6.310 -9.302 3.171 1.00 82.44 111 ARG A O 1
ATOM 892 N N . PHE A 1 112 ? -6.183 -11.533 3.063 1.00 83.12 112 PHE A N 1
ATOM 893 C CA . PHE A 1 112 ? -7.378 -11.724 2.244 1.00 83.12 112 PHE A CA 1
ATOM 894 C C . PHE A 1 112 ? -8.529 -12.324 3.046 1.00 83.12 112 PHE A C 1
ATOM 896 O O . PHE A 1 112 ? -9.523 -12.700 2.443 1.00 83.12 112 PHE A O 1
ATOM 903 N N . MET A 1 113 ? -8.415 -12.428 4.376 1.00 81.50 113 MET A N 1
ATOM 904 C CA . MET A 1 113 ? -9.428 -13.059 5.223 1.00 81.50 113 MET A CA 1
ATOM 905 C C . MET A 1 113 ? -10.465 -12.076 5.798 1.00 81.50 113 MET A C 1
ATOM 907 O O . MET A 1 113 ? -11.449 -12.520 6.391 1.00 81.50 113 MET A O 1
ATOM 911 N N . GLY A 1 114 ? -10.279 -10.766 5.591 1.00 79.94 114 GLY A N 1
ATOM 912 C CA . GLY A 1 114 ? -11.172 -9.688 6.041 1.00 79.94 114 GLY A CA 1
ATOM 913 C C . GLY A 1 114 ? -12.579 -9.672 5.433 1.00 79.94 114 GLY A C 1
ATOM 914 O O . GLY A 1 114 ? -12.920 -10.509 4.616 1.00 79.94 114 GLY A O 1
ATOM 915 N N . GLY A 1 115 ? -13.417 -8.685 5.764 1.00 79.69 115 GLY A N 1
ATOM 916 C CA . GLY A 1 115 ? -14.809 -8.632 5.265 1.00 79.69 115 GLY A CA 1
ATOM 917 C C . GLY A 1 115 ? -14.961 -8.654 3.730 1.00 79.69 115 GLY A C 1
ATOM 918 O O . GLY A 1 115 ? -15.915 -9.220 3.213 1.00 79.69 115 GLY A O 1
ATOM 919 N N . ASN A 1 116 ? -13.979 -8.126 2.990 1.00 82.50 116 ASN A N 1
ATOM 920 C CA . ASN A 1 116 ? -13.974 -8.049 1.521 1.00 82.50 116 ASN A CA 1
ATOM 921 C C . ASN A 1 116 ? -12.971 -9.028 0.879 1.00 82.50 116 ASN A C 1
ATOM 923 O O . ASN A 1 116 ? -12.175 -8.623 0.023 1.00 82.50 116 ASN A O 1
ATOM 927 N N . ARG A 1 117 ? -12.967 -10.296 1.314 1.00 85.19 117 ARG A N 1
ATOM 928 C CA . ARG A 1 117 ? -12.000 -11.330 0.878 1.00 85.19 117 ARG A C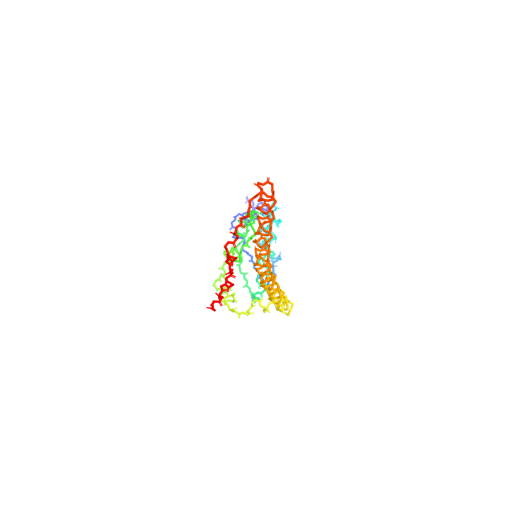A 1
ATOM 929 C C . ARG A 1 117 ? -11.883 -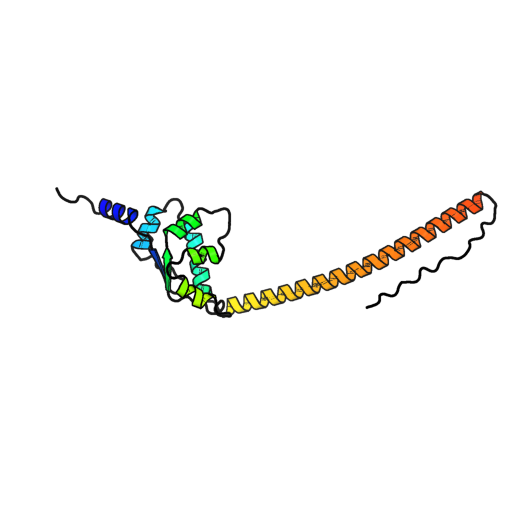11.441 -0.634 1.00 85.19 117 ARG A C 1
ATOM 931 O O . ARG A 1 117 ? -10.808 -11.251 -1.197 1.00 85.19 117 ARG A O 1
ATOM 938 N N . GLU A 1 118 ? -13.017 -11.691 -1.279 1.00 89.19 118 GLU A N 1
ATOM 939 C CA . GLU A 1 118 ? -13.105 -11.955 -2.711 1.00 89.19 118 GLU A CA 1
ATOM 940 C C . GLU A 1 118 ? -12.642 -10.750 -3.530 1.00 89.19 118 GLU A C 1
ATOM 942 O O . GLU A 1 118 ? -11.752 -10.862 -4.373 1.00 89.19 118 GLU A O 1
ATOM 947 N N . ARG A 1 119 ? -13.164 -9.559 -3.211 1.00 89.56 119 ARG A N 1
ATOM 948 C CA . ARG A 1 119 ? -12.766 -8.317 -3.882 1.00 89.56 119 ARG A CA 1
ATOM 949 C C . ARG A 1 119 ? -11.276 -8.030 -3.704 1.00 89.56 119 ARG A C 1
ATOM 951 O O . ARG A 1 119 ? -10.617 -7.636 -4.661 1.00 89.56 119 ARG A O 1
ATOM 958 N N . SER A 1 120 ? -10.731 -8.235 -2.506 1.00 86.75 120 SER A N 1
ATOM 959 C CA . SER A 1 120 ? -9.311 -7.985 -2.222 1.00 86.75 120 SER A CA 1
ATOM 960 C C . SER A 1 120 ? -8.399 -8.963 -2.962 1.00 86.75 120 SER A C 1
ATOM 962 O O . SER A 1 120 ? -7.380 -8.549 -3.517 1.00 86.75 120 SER A O 1
ATOM 964 N N . ALA A 1 121 ? -8.780 -10.242 -3.016 1.00 89.56 121 ALA A N 1
ATOM 965 C CA . ALA A 1 121 ? -8.073 -11.266 -3.776 1.00 89.56 121 ALA A CA 1
ATOM 966 C C . ALA A 1 121 ? -8.130 -10.985 -5.287 1.00 89.56 121 ALA A C 1
ATOM 968 O O . ALA A 1 121 ? -7.096 -10.992 -5.955 1.00 89.56 121 ALA A O 1
ATOM 969 N N . CYS A 1 122 ? -9.312 -10.645 -5.810 1.00 93.75 122 CYS A N 1
ATOM 970 C CA . CYS A 1 122 ? -9.507 -10.277 -7.210 1.00 93.75 122 CYS A CA 1
ATOM 971 C C . CYS A 1 122 ? -8.661 -9.054 -7.591 1.00 93.75 122 CYS A C 1
ATOM 973 O O . CYS A 1 122 ? -7.913 -9.104 -8.565 1.00 93.75 122 CYS A O 1
ATOM 975 N N . LEU A 1 123 ? -8.685 -7.981 -6.792 1.00 92.12 123 LEU A N 1
ATOM 976 C CA . LEU A 1 123 ? -7.862 -6.791 -7.036 1.00 92.12 123 LEU A CA 1
ATOM 977 C C . LEU A 1 123 ? -6.364 -7.111 -7.034 1.00 92.12 123 LEU A C 1
ATOM 979 O O . LEU A 1 123 ? -5.639 -6.622 -7.901 1.00 92.12 123 LEU A O 1
ATOM 983 N N . ALA A 1 124 ? -5.900 -7.948 -6.103 1.00 91.94 124 ALA A N 1
ATOM 984 C CA . ALA A 1 124 ? -4.504 -8.370 -6.059 1.00 91.94 124 ALA A CA 1
ATOM 985 C C . ALA A 1 124 ? -4.118 -9.175 -7.308 1.00 91.94 124 ALA A C 1
ATOM 987 O O . ALA A 1 124 ? -3.101 -8.880 -7.936 1.00 91.94 124 ALA A O 1
ATOM 988 N N . LEU A 1 125 ? -4.953 -10.134 -7.717 1.00 94.94 125 LEU A N 1
ATOM 989 C CA . LEU A 1 125 ? -4.729 -10.932 -8.920 1.00 94.94 125 LEU A CA 1
ATOM 990 C C . LEU A 1 125 ? -4.696 -10.054 -10.175 1.00 94.94 125 LEU A C 1
ATOM 992 O O . LEU A 1 125 ? -3.768 -10.138 -10.981 1.00 94.94 125 LEU A O 1
ATOM 996 N N . GLN A 1 126 ? -5.674 -9.159 -10.317 1.00 96.94 126 GLN A N 1
ATOM 997 C CA . GLN A 1 126 ? -5.732 -8.237 -11.442 1.00 96.94 126 GLN A CA 1
ATOM 998 C C . GLN A 1 126 ? -4.518 -7.299 -11.475 1.00 96.94 126 GLN A C 1
ATOM 1000 O O . GLN A 1 126 ? -3.980 -7.038 -12.550 1.00 96.94 126 GLN A O 1
ATOM 1005 N N . ALA A 1 127 ? -4.067 -6.789 -10.325 1.00 96.31 127 ALA A N 1
ATOM 1006 C CA . ALA A 1 127 ? -2.878 -5.944 -10.243 1.00 96.31 127 ALA A CA 1
ATOM 1007 C C . ALA A 1 127 ? -1.614 -6.704 -10.674 1.00 96.31 127 ALA A C 1
ATOM 1009 O O . ALA A 1 127 ? -0.824 -6.187 -11.468 1.00 96.31 127 ALA A O 1
ATOM 1010 N N . VAL A 1 128 ? -1.456 -7.954 -10.225 1.00 96.81 128 VAL A N 1
ATOM 1011 C CA . VAL A 1 128 ? -0.354 -8.834 -10.645 1.00 96.81 128 VAL A CA 1
ATOM 1012 C C . VAL A 1 128 ? -0.390 -9.065 -12.155 1.00 96.81 128 VAL A C 1
ATOM 1014 O O . VAL A 1 128 ? 0.639 -8.914 -12.820 1.00 96.81 128 VAL A O 1
ATOM 1017 N N . TYR A 1 129 ? -1.566 -9.362 -12.711 1.00 98.00 129 TYR A N 1
ATOM 1018 C CA . TYR A 1 129 ? -1.736 -9.603 -14.141 1.00 98.00 129 TYR A CA 1
ATOM 1019 C C . TYR A 1 129 ? -1.442 -8.353 -14.985 1.00 98.00 129 TYR A C 1
ATOM 1021 O O . TYR A 1 129 ? -0.640 -8.410 -15.918 1.00 98.00 129 TYR A O 1
ATOM 1029 N N . ARG A 1 130 ? -1.997 -7.190 -14.617 1.00 98.12 130 ARG A N 1
ATOM 1030 C CA . ARG A 1 130 ? -1.695 -5.905 -15.277 1.00 98.12 130 ARG A CA 1
ATOM 1031 C C . ARG A 1 130 ? -0.199 -5.586 -15.216 1.00 98.12 130 ARG A C 1
ATOM 1033 O O . ARG A 1 130 ? 0.391 -5.200 -16.225 1.00 98.12 130 ARG A O 1
ATOM 1040 N N . GLY A 1 131 ? 0.438 -5.821 -14.068 1.00 97.75 131 GLY A N 1
ATOM 1041 C CA . GLY A 1 131 ? 1.883 -5.664 -13.905 1.00 97.75 131 GLY A CA 1
ATOM 1042 C C . GLY A 1 131 ? 2.694 -6.605 -14.803 1.00 97.75 131 GLY A C 1
ATOM 1043 O O . GLY A 1 131 ? 3.688 -6.185 -15.396 1.00 97.75 131 GLY A O 1
ATOM 1044 N N . HIS A 1 132 ? 2.266 -7.862 -14.951 1.00 97.88 132 HIS A N 1
ATOM 1045 C CA . HIS A 1 132 ? 2.881 -8.812 -15.880 1.00 97.88 132 HIS A CA 1
ATOM 1046 C C . HIS A 1 132 ? 2.795 -8.317 -17.331 1.00 97.88 132 HIS A C 1
ATOM 1048 O O . HIS A 1 132 ? 3.815 -8.289 -18.023 1.00 97.88 132 HIS A O 1
ATOM 1054 N N . LEU A 1 133 ? 1.614 -7.872 -17.773 1.00 98.19 133 LEU A N 1
ATOM 1055 C CA . LEU A 1 133 ? 1.416 -7.344 -19.124 1.00 98.19 133 LEU A CA 1
ATOM 1056 C C . LEU A 1 133 ? 2.293 -6.117 -19.395 1.00 98.19 133 LEU A C 1
ATOM 1058 O O . LEU A 1 133 ? 2.940 -6.058 -20.440 1.00 98.19 133 LEU A O 1
ATOM 1062 N N . CYS A 1 134 ? 2.372 -5.183 -18.442 1.00 98.19 134 CYS A N 1
ATOM 1063 C CA . CYS A 1 134 ? 3.218 -3.995 -18.553 1.00 98.19 134 CYS A CA 1
ATOM 1064 C C . CYS A 1 134 ? 4.701 -4.369 -18.701 1.00 98.19 134 CYS A C 1
ATOM 1066 O O . CYS A 1 134 ? 5.358 -3.947 -19.653 1.00 98.19 134 CYS A O 1
ATOM 1068 N N . ARG A 1 135 ? 5.219 -5.253 -17.834 1.00 97.69 135 ARG A N 1
ATOM 1069 C CA . ARG A 1 135 ? 6.610 -5.736 -17.923 1.00 97.69 135 ARG A CA 1
ATOM 1070 C C . ARG A 1 135 ? 6.893 -6.437 -19.249 1.00 97.69 135 ARG A C 1
ATOM 1072 O O . ARG A 1 135 ? 7.955 -6.235 -19.834 1.00 97.69 135 ARG A O 1
ATOM 1079 N N . ARG A 1 136 ? 5.952 -7.246 -19.741 1.00 97.62 136 ARG A N 1
ATOM 1080 C CA . ARG A 1 136 ? 6.069 -7.910 -21.045 1.00 97.62 136 ARG A CA 1
ATOM 1081 C C . ARG A 1 136 ? 6.112 -6.892 -22.188 1.00 97.62 136 ARG A C 1
ATOM 1083 O O . ARG A 1 136 ? 6.984 -6.984 -23.048 1.00 97.62 136 ARG A O 1
ATOM 1090 N N . GLY A 1 137 ? 5.221 -5.901 -22.167 1.00 97.94 137 GLY A N 1
ATOM 1091 C CA . GLY A 1 137 ? 5.196 -4.806 -23.139 1.00 97.94 137 GLY A CA 1
ATOM 1092 C C . GLY A 1 137 ? 6.497 -4.004 -23.152 1.00 97.94 137 GLY A C 1
ATOM 1093 O O . GLY A 1 137 ? 7.073 -3.794 -24.218 1.00 97.94 137 GLY A O 1
ATOM 1094 N N . PHE A 1 138 ? 7.014 -3.648 -21.974 1.00 98.12 138 PHE A N 1
ATOM 1095 C CA . PHE A 1 138 ? 8.284 -2.938 -21.830 1.00 98.12 138 PHE A CA 1
ATOM 1096 C C . PHE A 1 138 ? 9.461 -3.720 -22.424 1.00 98.12 138 PHE A C 1
ATOM 1098 O O . PHE A 1 138 ? 10.231 -3.165 -23.203 1.00 98.12 138 PHE A O 1
ATOM 1105 N N . ARG A 1 139 ? 9.582 -5.022 -22.124 1.00 97.81 139 ARG A N 1
ATOM 1106 C CA . ARG A 1 139 ? 10.647 -5.865 -22.701 1.00 97.81 139 ARG A CA 1
ATOM 1107 C C . ARG A 1 139 ? 10.587 -5.895 -24.228 1.00 97.81 139 ARG A C 1
ATOM 1109 O O . ARG A 1 139 ? 11.619 -5.746 -24.876 1.00 97.81 139 ARG A O 1
ATOM 1116 N N . ASN A 1 140 ? 9.388 -6.031 -24.796 1.00 97.62 140 ASN A N 1
ATOM 1117 C CA . ASN A 1 140 ? 9.196 -6.023 -26.247 1.00 97.62 140 ASN A CA 1
ATOM 1118 C C . ASN A 1 140 ? 9.571 -4.670 -26.868 1.00 97.62 140 ASN A C 1
ATOM 1120 O O . ASN A 1 140 ? 10.249 -4.629 -27.894 1.00 97.62 140 ASN A O 1
ATOM 1124 N N . ALA A 1 141 ? 9.156 -3.564 -26.246 1.00 97.75 141 ALA A N 1
ATOM 1125 C CA . ALA A 1 141 ? 9.510 -2.220 -26.694 1.00 97.75 141 ALA A CA 1
ATOM 1126 C C . ALA A 1 141 ? 11.027 -1.990 -26.632 1.00 97.75 141 ALA A C 1
ATOM 1128 O O . ALA A 1 141 ? 11.614 -1.508 -27.599 1.00 97.75 141 ALA A O 1
ATOM 1129 N N . LEU A 1 142 ? 11.676 -2.415 -25.545 1.00 98.12 142 LEU A N 1
ATOM 1130 C CA . LEU A 1 142 ? 13.122 -2.314 -25.378 1.00 98.12 142 LEU A CA 1
ATOM 1131 C C . LEU A 1 142 ? 13.880 -3.136 -26.430 1.00 98.12 142 LEU A C 1
ATOM 1133 O O . LEU A 1 142 ? 14.857 -2.649 -26.993 1.00 98.12 142 LEU A O 1
ATOM 1137 N N . ALA A 1 143 ? 13.426 -4.355 -26.731 1.00 97.38 143 ALA A N 1
ATOM 1138 C CA . ALA A 1 143 ? 14.021 -5.185 -27.778 1.00 97.38 143 ALA A CA 1
ATOM 1139 C C . ALA A 1 143 ? 13.928 -4.513 -29.159 1.00 97.38 143 ALA A C 1
ATOM 1141 O O . ALA A 1 143 ? 14.927 -4.418 -29.873 1.00 97.38 143 ALA A O 1
ATOM 1142 N N . ARG A 1 144 ? 12.754 -3.967 -29.507 1.00 97.56 144 ARG A N 1
ATOM 1143 C CA . ARG A 1 144 ? 12.550 -3.221 -30.762 1.00 97.56 144 ARG A CA 1
ATOM 1144 C C . ARG A 1 144 ? 13.409 -1.965 -30.827 1.00 97.56 144 ARG A C 1
ATOM 1146 O O . ARG A 1 144 ? 14.008 -1.698 -31.861 1.00 97.56 144 ARG A O 1
ATOM 1153 N N . PHE A 1 145 ? 13.501 -1.221 -29.728 1.00 98.12 145 PHE A N 1
ATOM 1154 C CA . PHE A 1 145 ? 14.329 -0.022 -29.646 1.00 98.12 145 PHE A CA 1
ATOM 1155 C C . PHE A 1 145 ? 15.810 -0.348 -29.868 1.00 98.12 145 PHE A C 1
ATOM 1157 O O . PHE A 1 145 ? 16.466 0.299 -30.680 1.00 98.12 145 PHE A O 1
ATOM 1164 N N . LYS A 1 146 ? 16.323 -1.406 -29.227 1.00 97.81 146 LYS A N 1
ATOM 1165 C CA . LYS A 1 146 ? 17.697 -1.885 -29.447 1.00 97.81 146 LYS A CA 1
ATOM 1166 C C . LYS A 1 146 ? 17.943 -2.275 -30.906 1.00 97.81 146 LYS A C 1
ATOM 1168 O O . LYS A 1 146 ? 18.941 -1.853 -31.482 1.00 97.81 146 LYS A O 1
ATOM 1173 N N . ALA A 1 147 ? 17.027 -3.025 -31.518 1.00 97.69 147 ALA A N 1
ATOM 1174 C CA . ALA A 1 147 ? 17.134 -3.393 -32.930 1.00 97.69 147 ALA A CA 1
ATOM 1175 C C . ALA A 1 147 ? 17.126 -2.156 -33.847 1.00 97.69 147 ALA A C 1
ATOM 1177 O O . ALA A 1 147 ? 17.974 -2.030 -34.731 1.00 97.69 147 ALA A O 1
ATOM 1178 N N . ALA A 1 148 ? 16.226 -1.202 -33.595 1.00 97.81 148 ALA A N 1
ATOM 1179 C CA . ALA A 1 148 ? 16.154 0.049 -34.341 1.00 97.81 148 ALA A CA 1
ATOM 1180 C C . ALA A 1 148 ? 17.455 0.858 -34.230 1.00 97.81 148 ALA A C 1
ATOM 1182 O O . ALA A 1 148 ? 17.937 1.360 -35.241 1.00 97.81 148 ALA A O 1
ATOM 1183 N N . LEU A 1 149 ? 18.065 0.934 -33.042 1.00 97.88 149 LEU A N 1
ATOM 1184 C CA . LEU A 1 149 ? 19.351 1.611 -32.853 1.00 97.88 149 LEU A CA 1
ATOM 1185 C C . LEU A 1 149 ? 20.470 0.985 -33.692 1.00 97.88 149 LEU A C 1
ATOM 1187 O O . LEU A 1 149 ? 21.261 1.717 -34.286 1.00 97.88 149 LEU A O 1
ATOM 1191 N N . ILE A 1 150 ? 20.532 -0.347 -33.776 1.00 97.12 150 ILE A N 1
ATOM 1192 C CA . ILE A 1 150 ? 21.526 -1.049 -34.604 1.00 97.12 150 ILE A CA 1
ATOM 1193 C C . ILE A 1 150 ? 21.329 -0.692 -36.081 1.00 97.12 150 ILE A C 1
ATOM 1195 O O . ILE A 1 150 ? 22.283 -0.287 -36.749 1.00 97.12 150 ILE A O 1
ATOM 1199 N N . ILE A 1 151 ? 20.088 -0.769 -36.573 1.00 97.06 151 ILE A N 1
ATOM 1200 C CA . ILE A 1 151 ? 19.746 -0.443 -37.965 1.00 97.06 151 ILE A CA 1
ATOM 1201 C C . ILE A 1 151 ? 20.084 1.019 -38.276 1.00 97.06 151 ILE A C 1
ATOM 1203 O O . ILE A 1 151 ? 20.744 1.308 -39.274 1.00 97.06 151 ILE A O 1
ATOM 1207 N N . GLN A 1 152 ? 19.680 1.947 -37.407 1.00 97.44 152 GLN A N 1
ATOM 1208 C CA . GLN A 1 152 ? 19.956 3.373 -37.573 1.00 97.44 152 GLN A CA 1
ATOM 1209 C C . GLN A 1 152 ? 21.456 3.658 -37.595 1.00 97.44 152 GLN A C 1
ATOM 1211 O O . GLN A 1 152 ? 21.917 4.444 -38.423 1.00 97.44 152 GLN A O 1
ATOM 1216 N N . ARG A 1 153 ? 22.230 3.025 -36.705 1.00 96.81 153 ARG A N 1
ATOM 1217 C CA . ARG A 1 153 ? 23.685 3.194 -36.654 1.00 96.81 153 ARG A CA 1
ATOM 1218 C C . ARG A 1 153 ? 24.333 2.713 -37.946 1.00 96.81 153 ARG A C 1
ATOM 1220 O O . ARG A 1 153 ? 25.103 3.460 -38.539 1.00 96.81 153 ARG A O 1
ATOM 1227 N N . TYR A 1 154 ? 23.961 1.521 -38.407 1.00 96.31 154 TYR A N 1
ATOM 1228 C CA . TYR A 1 154 ? 24.446 0.971 -39.670 1.00 96.31 154 TYR A CA 1
ATOM 1229 C C . TYR A 1 154 ? 24.112 1.887 -40.855 1.00 96.31 154 TYR A C 1
ATOM 1231 O O . TYR A 1 154 ? 24.995 2.242 -41.637 1.00 96.31 154 TYR A O 1
ATOM 1239 N N . TRP A 1 155 ? 22.859 2.341 -40.956 1.00 96.00 155 TRP A N 1
ATOM 1240 C CA . TRP A 1 155 ? 22.425 3.230 -42.033 1.00 96.00 155 TRP A CA 1
ATOM 1241 C C . TRP A 1 155 ? 23.177 4.563 -42.037 1.00 96.00 155 TRP A C 1
ATOM 1243 O O . TRP A 1 155 ? 23.589 5.034 -43.099 1.00 96.00 155 TRP A O 1
ATOM 1253 N N . LYS A 1 156 ? 23.395 5.163 -40.859 1.00 95.81 156 LYS A N 1
ATOM 1254 C CA . LYS A 1 156 ? 24.186 6.394 -40.718 1.00 95.81 156 LYS A CA 1
ATOM 1255 C C . LYS A 1 156 ? 25.618 6.191 -41.208 1.00 95.81 156 LYS A C 1
ATOM 1257 O O . LYS A 1 156 ? 26.109 7.028 -41.959 1.00 95.81 156 LYS A O 1
ATOM 1262 N N . THR A 1 157 ? 26.254 5.074 -40.854 1.00 95.88 157 THR A N 1
ATOM 1263 C CA . THR A 1 157 ? 27.600 4.738 -41.338 1.00 95.88 157 THR A CA 1
ATOM 1264 C C . THR A 1 157 ? 27.631 4.605 -42.859 1.00 95.88 157 THR A C 1
ATOM 1266 O O . THR A 1 157 ? 28.432 5.270 -43.508 1.00 95.88 157 THR A O 1
ATOM 1269 N N . VAL A 1 158 ? 26.725 3.819 -43.450 1.00 95.44 158 VAL A N 1
ATOM 1270 C CA . VAL A 1 158 ? 26.664 3.634 -44.911 1.00 95.44 158 VAL A CA 1
ATOM 1271 C C . VAL A 1 158 ? 26.392 4.956 -45.636 1.00 95.44 158 VAL A C 1
ATOM 1273 O O . VAL A 1 158 ? 27.015 5.240 -46.659 1.00 95.44 158 VAL A O 1
ATOM 1276 N N . SER A 1 159 ? 25.482 5.776 -45.111 1.00 94.75 159 SER A N 1
ATOM 1277 C CA . SER A 1 159 ? 25.143 7.081 -45.689 1.00 94.75 159 SER A CA 1
ATOM 1278 C C . SER A 1 159 ? 26.332 8.040 -45.653 1.00 94.75 159 SER A C 1
ATOM 1280 O O . SER A 1 159 ? 26.619 8.681 -46.662 1.00 94.75 159 SER A O 1
ATOM 1282 N N . ALA A 1 160 ? 27.062 8.087 -44.532 1.00 94.25 160 ALA A N 1
ATOM 1283 C CA . ALA A 1 160 ? 28.276 8.886 -44.400 1.00 94.25 160 ALA A CA 1
ATOM 1284 C C . ALA A 1 160 ? 29.358 8.428 -45.388 1.00 94.25 160 ALA A C 1
ATOM 1286 O O . ALA A 1 160 ? 29.875 9.251 -46.134 1.00 94.25 160 ALA A O 1
ATOM 1287 N N . SER A 1 161 ? 29.631 7.121 -45.485 1.00 91.94 161 SER A N 1
ATOM 1288 C CA . SER A 1 161 ? 30.613 6.589 -46.442 1.00 91.94 161 SER A CA 1
ATOM 1289 C C . SER A 1 161 ? 30.259 6.919 -47.893 1.00 91.94 161 SER A C 1
ATOM 1291 O O . SER A 1 161 ? 31.136 7.283 -48.673 1.00 91.94 161 SER A O 1
ATOM 1293 N N . ARG A 1 162 ? 28.975 6.826 -48.267 1.00 92.81 162 ARG A N 1
ATOM 1294 C CA . ARG A 1 162 ? 28.506 7.203 -49.610 1.00 92.81 162 ARG A CA 1
ATOM 1295 C C . ARG A 1 162 ? 28.673 8.696 -49.877 1.00 92.81 162 ARG A C 1
ATOM 1297 O O . ARG A 1 162 ? 29.065 9.058 -50.981 1.00 92.81 162 ARG A O 1
ATOM 1304 N N . LEU A 1 163 ? 28.387 9.547 -48.892 1.00 93.44 163 LEU A N 1
ATOM 1305 C CA . LEU A 1 163 ? 28.594 10.989 -49.010 1.00 93.44 163 LEU A CA 1
ATOM 1306 C C . LEU A 1 163 ? 30.080 11.316 -49.183 1.00 93.44 163 LEU A C 1
ATOM 1308 O O . LEU A 1 163 ? 30.429 12.023 -50.120 1.00 93.44 163 LEU A O 1
ATOM 1312 N N . THR A 1 164 ? 30.955 10.752 -48.345 1.00 92.88 164 THR A N 1
ATOM 1313 C CA . THR A 1 164 ? 32.406 10.946 -48.458 1.00 92.88 164 THR A CA 1
ATOM 1314 C C . THR A 1 164 ? 32.925 10.475 -49.815 1.00 92.88 164 THR A C 1
ATOM 1316 O O . THR A 1 164 ? 33.686 11.195 -50.448 1.00 92.88 164 THR A O 1
ATOM 1319 N N . ALA A 1 165 ? 32.478 9.316 -50.308 1.00 89.25 165 ALA A N 1
ATOM 1320 C CA . ALA A 1 165 ? 32.868 8.822 -51.628 1.00 89.25 165 ALA A CA 1
ATOM 1321 C C . ALA A 1 165 ? 32.435 9.763 -52.766 1.00 89.25 165 ALA A C 1
ATOM 1323 O O . ALA A 1 165 ? 33.212 9.977 -53.692 1.00 89.25 165 ALA A O 1
ATOM 1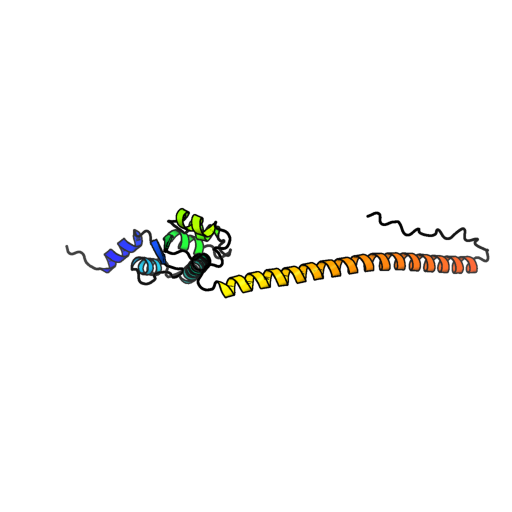324 N N . ARG A 1 166 ? 31.231 10.352 -52.688 1.00 89.69 166 ARG A N 1
ATOM 1325 C CA . ARG A 1 166 ? 30.761 11.357 -53.659 1.00 89.69 166 ARG A CA 1
ATOM 1326 C C . ARG A 1 166 ? 31.609 12.623 -53.616 1.00 89.69 166 ARG A C 1
ATOM 1328 O O . ARG A 1 166 ? 32.135 13.015 -54.643 1.00 89.69 166 ARG A O 1
ATOM 1335 N N . VAL A 1 167 ? 31.820 13.188 -52.426 1.00 91.44 167 VAL A N 1
ATOM 1336 C CA . VAL A 1 167 ? 32.647 14.394 -52.245 1.00 91.44 167 VAL A CA 1
ATOM 1337 C C . VAL A 1 167 ? 34.071 14.172 -52.760 1.00 91.44 167 VAL A C 1
ATOM 1339 O O . VAL A 1 167 ? 34.625 15.039 -53.427 1.00 91.44 167 VAL A O 1
ATOM 1342 N N . LEU A 1 168 ? 34.662 13.003 -52.492 1.00 87.12 168 LEU A N 1
ATOM 1343 C CA . LEU A 1 168 ? 35.985 12.648 -53.009 1.00 87.12 168 LEU A CA 1
ATOM 1344 C C . LEU A 1 168 ? 35.994 12.485 -54.535 1.00 87.12 168 LEU A C 1
ATOM 1346 O O . LEU A 1 168 ? 36.959 12.899 -55.170 1.00 87.12 168 LEU A O 1
ATOM 1350 N N . ALA A 1 169 ? 34.948 11.902 -55.127 1.00 83.81 169 ALA A N 1
ATOM 1351 C CA . ALA A 1 169 ? 34.824 11.775 -56.578 1.00 83.81 169 ALA A CA 1
ATOM 1352 C C . ALA A 1 169 ? 34.671 13.145 -57.261 1.00 83.81 169 ALA A C 1
ATOM 1354 O O . ALA A 1 169 ? 35.357 13.406 -58.246 1.00 83.81 169 ALA A O 1
ATOM 1355 N N . ASP A 1 170 ? 33.844 14.032 -56.702 1.00 85.88 170 ASP A N 1
ATOM 1356 C CA . ASP A 1 170 ? 33.654 15.399 -57.198 1.00 85.88 170 ASP A CA 1
ATOM 1357 C C . ASP A 1 170 ? 34.961 16.207 -57.096 1.00 85.88 170 ASP A C 1
ATOM 1359 O O . ASP A 1 170 ? 35.359 16.884 -58.045 1.00 85.88 170 ASP A O 1
ATOM 1363 N N . ALA A 1 171 ? 35.689 16.077 -55.980 1.00 83.12 171 ALA A N 1
ATOM 1364 C CA . ALA A 1 171 ? 36.998 16.703 -55.800 1.00 83.12 171 ALA A CA 1
ATOM 1365 C C . ALA A 1 171 ? 38.056 16.154 -56.776 1.00 83.12 171 ALA A C 1
ATOM 1367 O O . ALA A 1 171 ? 38.842 16.921 -57.332 1.00 83.12 171 ALA A O 1
ATOM 1368 N N . ALA A 1 172 ? 38.069 14.840 -57.023 1.00 77.62 172 ALA A N 1
ATOM 1369 C CA . ALA A 1 172 ? 38.967 14.214 -57.994 1.00 77.62 172 ALA A CA 1
ATOM 1370 C C . ALA A 1 172 ? 38.671 14.670 -59.433 1.00 77.62 172 ALA A C 1
ATOM 1372 O O . ALA A 1 172 ? 39.602 14.937 -60.194 1.00 77.62 172 ALA A O 1
ATOM 1373 N N . ALA A 1 173 ? 37.390 14.814 -59.791 1.00 80.12 173 ALA A N 1
ATOM 1374 C CA . ALA A 1 173 ? 36.968 15.347 -61.084 1.00 80.12 173 ALA A CA 1
ATOM 1375 C C . ALA A 1 173 ? 37.397 16.813 -61.272 1.00 80.12 173 ALA A C 1
ATOM 1377 O O . ALA A 1 173 ? 37.870 17.173 -62.348 1.00 80.12 173 ALA A O 1
ATOM 1378 N N . ALA A 1 174 ? 37.308 17.638 -60.223 1.00 80.25 174 ALA A N 1
ATOM 1379 C CA . ALA A 1 174 ? 37.755 19.032 -60.253 1.00 80.25 174 ALA A CA 1
ATOM 1380 C C . ALA A 1 174 ? 39.284 19.189 -60.392 1.00 80.25 174 ALA A C 1
ATOM 1382 O O . ALA A 1 174 ? 39.750 20.174 -60.958 1.00 80.25 174 ALA A O 1
ATOM 1383 N N . LEU A 1 175 ? 40.064 18.223 -59.893 1.00 76.88 175 LEU A N 1
ATOM 1384 C CA . LEU A 1 175 ? 41.534 18.231 -59.932 1.00 76.88 175 LEU A CA 1
ATOM 1385 C C . LEU A 1 175 ? 42.132 17.537 -61.172 1.00 76.88 175 LEU A C 1
ATOM 1387 O O . LEU A 1 175 ? 43.344 17.592 -61.368 1.00 76.88 175 LEU A O 1
ATOM 1391 N N . GLY A 1 176 ? 41.318 16.882 -62.009 1.00 62.25 176 GLY A N 1
ATOM 1392 C CA . GLY A 1 176 ? 41.758 16.289 -63.280 1.00 62.25 176 GLY A CA 1
ATOM 1393 C C . GLY A 1 176 ? 42.674 15.057 -63.170 1.00 62.25 176 GLY A C 1
ATOM 1394 O O . GLY A 1 176 ? 43.351 14.729 -64.143 1.00 62.25 176 GLY A O 1
ATOM 1395 N N . ALA A 1 177 ? 42.713 14.358 -62.027 1.00 56.88 177 ALA A N 1
ATOM 1396 C CA . ALA A 1 177 ? 43.590 13.200 -61.801 1.00 56.88 177 ALA A CA 1
ATOM 1397 C C . ALA A 1 177 ? 42.812 11.938 -61.356 1.00 56.88 177 ALA A C 1
ATOM 1399 O O . ALA A 1 177 ? 41.903 12.036 -60.527 1.00 56.88 177 ALA A O 1
ATOM 1400 N N . PRO A 1 178 ? 43.161 10.725 -61.843 1.00 52.41 178 PRO A N 1
ATOM 1401 C CA . PRO A 1 178 ? 42.462 9.500 -61.466 1.00 52.41 178 PRO A CA 1
ATOM 1402 C C . PRO A 1 178 ? 42.868 9.035 -60.058 1.00 52.41 178 PRO A C 1
ATOM 1404 O O . PRO A 1 178 ? 43.955 8.494 -59.849 1.00 52.41 178 PRO A O 1
ATOM 1407 N N . VAL A 1 179 ? 41.973 9.188 -59.081 1.00 54.03 179 VAL A N 1
ATOM 1408 C CA . VAL A 1 179 ? 42.162 8.642 -57.727 1.00 54.03 179 VAL A CA 1
ATOM 1409 C C . VAL A 1 179 ? 41.785 7.154 -57.723 1.00 54.03 179 VAL A C 1
ATOM 1411 O O . VAL A 1 179 ? 40.613 6.793 -57.822 1.00 54.03 179 VAL A O 1
ATOM 1414 N N . ARG A 1 180 ? 42.778 6.258 -57.613 1.00 49.16 180 ARG A N 1
ATOM 1415 C CA . ARG A 1 180 ? 42.551 4.811 -57.417 1.00 49.16 180 ARG A CA 1
ATOM 1416 C C . ARG A 1 180 ? 42.024 4.551 -56.003 1.00 49.16 180 ARG A C 1
ATOM 1418 O O . ARG A 1 180 ? 42.764 4.657 -55.030 1.00 49.16 180 ARG A O 1
ATOM 1425 N N . ILE A 1 181 ? 40.756 4.158 -55.898 1.00 53.31 181 ILE A N 1
ATOM 1426 C CA . ILE A 1 181 ? 40.125 3.769 -54.631 1.00 53.31 181 ILE A CA 1
ATOM 1427 C C . ILE A 1 181 ? 40.556 2.336 -54.288 1.00 53.31 181 ILE A C 1
ATOM 1429 O O . ILE A 1 181 ? 40.057 1.368 -54.862 1.00 53.31 181 ILE A O 1
ATOM 1433 N N . ALA A 1 182 ? 41.493 2.186 -53.352 1.00 45.00 182 ALA A N 1
ATOM 1434 C CA . ALA A 1 182 ? 41.824 0.887 -52.781 1.00 45.00 182 ALA A CA 1
ATOM 1435 C C . ALA A 1 182 ? 40.694 0.426 -51.841 1.00 45.00 182 ALA A C 1
ATOM 1437 O O . ALA A 1 182 ? 40.446 1.043 -50.812 1.00 45.00 182 ALA A O 1
ATOM 1438 N N . GLY A 1 183 ? 40.019 -0.659 -52.230 1.00 44.91 183 GLY A N 1
ATOM 1439 C CA . GLY A 1 183 ? 39.366 -1.632 -51.348 1.00 44.91 183 GLY A CA 1
ATOM 1440 C C . GLY A 1 183 ? 38.406 -1.098 -50.282 1.00 44.91 183 GLY A C 1
ATOM 1441 O O . GLY A 1 183 ? 38.799 -0.784 -49.164 1.00 44.91 183 GLY A O 1
ATOM 1442 N N . PHE A 1 184 ? 37.111 -1.141 -50.589 1.00 45.62 184 PHE A N 1
ATOM 1443 C CA . PHE A 1 184 ? 36.025 -1.026 -49.617 1.00 45.62 184 PHE A CA 1
ATOM 1444 C C . PHE A 1 184 ? 36.212 -2.061 -48.488 1.00 45.62 184 PHE A C 1
ATOM 1446 O O . PHE A 1 184 ? 36.043 -3.263 -48.707 1.00 45.62 184 PHE A O 1
ATOM 1453 N N . VAL A 1 185 ? 36.569 -1.618 -47.276 1.00 46.91 185 VAL A N 1
ATOM 1454 C CA . VAL A 1 185 ? 36.627 -2.500 -46.102 1.00 46.91 185 VAL A CA 1
ATOM 1455 C C . VAL A 1 185 ? 35.205 -2.960 -45.796 1.00 46.91 185 VAL A C 1
ATOM 1457 O O . VAL A 1 185 ? 34.359 -2.204 -45.318 1.00 46.91 185 VAL A O 1
ATOM 1460 N N . ARG A 1 186 ? 34.932 -4.227 -46.110 1.00 42.81 186 ARG A N 1
ATOM 1461 C CA . ARG A 1 186 ? 33.696 -4.921 -45.756 1.00 42.81 186 ARG A CA 1
ATOM 1462 C C . ARG A 1 186 ? 33.620 -4.967 -44.232 1.00 42.81 186 ARG A C 1
ATOM 1464 O O . ARG A 1 186 ? 34.326 -5.751 -43.603 1.00 42.81 186 ARG A O 1
ATOM 1471 N N . VAL A 1 187 ? 32.785 -4.119 -43.634 1.00 46.91 187 VAL A N 1
ATOM 1472 C CA . VAL A 1 187 ? 32.472 -4.197 -42.203 1.00 46.91 187 VAL A CA 1
ATOM 1473 C C . VAL A 1 187 ? 31.820 -5.561 -41.971 1.00 46.91 187 VAL A C 1
ATOM 1475 O O . VAL A 1 187 ? 30.665 -5.769 -42.343 1.00 46.91 187 VAL A O 1
ATOM 1478 N N . LYS A 1 188 ? 32.580 -6.524 -41.430 1.00 44.22 188 LYS A N 1
ATOM 1479 C CA . LYS A 1 188 ? 32.019 -7.783 -40.936 1.00 44.22 188 LYS A CA 1
ATOM 1480 C C . LYS A 1 188 ? 31.018 -7.416 -39.843 1.00 44.22 188 LYS A C 1
ATOM 1482 O O . LYS A 1 188 ? 31.395 -6.817 -38.838 1.00 44.22 188 LYS A O 1
ATOM 1487 N N . CYS A 1 189 ? 29.745 -7.746 -40.059 1.00 39.81 189 CYS A N 1
ATOM 1488 C CA . CYS A 1 189 ? 28.762 -7.803 -38.984 1.00 39.81 189 CYS A CA 1
ATOM 1489 C C . CYS A 1 189 ? 29.301 -8.795 -37.952 1.00 39.81 189 CYS A C 1
ATOM 1491 O O . CYS A 1 189 ? 29.342 -9.992 -38.224 1.00 39.81 189 CYS A O 1
ATOM 1493 N N . GLY A 1 190 ? 29.799 -8.272 -36.832 1.00 39.56 190 GLY A N 1
ATOM 1494 C CA . GLY A 1 190 ? 30.319 -9.073 -35.736 1.00 39.56 190 GLY A CA 1
ATOM 1495 C C . GLY A 1 190 ? 29.256 -10.039 -35.231 1.00 39.56 190 GLY A C 1
ATOM 1496 O O . GLY A 1 190 ? 28.101 -9.658 -35.023 1.00 39.56 190 GLY A O 1
ATOM 1497 N N . GLU A 1 191 ? 29.688 -11.284 -35.067 1.00 42.06 191 GLU A N 1
ATOM 1498 C CA . GLU A 1 191 ? 29.018 -12.329 -34.313 1.00 42.06 191 GLU A CA 1
ATOM 1499 C C . GLU A 1 191 ? 28.544 -11.770 -32.969 1.00 42.06 191 GLU A C 1
ATOM 1501 O O . GLU A 1 191 ? 29.320 -11.247 -32.171 1.00 42.06 191 GLU A O 1
ATOM 1506 N N . THR A 1 192 ? 27.242 -11.875 -32.724 1.00 38.44 192 THR A N 1
ATOM 1507 C CA . THR A 1 192 ? 26.706 -11.819 -31.368 1.00 38.44 192 THR A CA 1
ATOM 1508 C C . THR A 1 192 ? 26.804 -13.238 -30.834 1.00 38.44 192 THR A C 1
ATOM 1510 O O . THR A 1 192 ? 25.952 -14.077 -31.110 1.00 38.44 192 THR A O 1
ATOM 1513 N N . VAL A 1 193 ? 27.918 -13.524 -30.161 1.00 38.94 193 VAL A N 1
ATOM 1514 C CA . VAL A 1 193 ? 28.063 -14.732 -29.347 1.00 38.94 193 VAL A CA 1
ATOM 1515 C C . VAL A 1 193 ? 27.095 -14.610 -28.168 1.00 38.94 193 VAL A C 1
ATOM 1517 O O . VAL A 1 193 ? 26.945 -13.523 -27.603 1.00 38.94 193 VAL A O 1
ATOM 1520 N N . ALA A 1 194 ? 26.390 -15.712 -27.921 1.00 34.69 194 ALA A N 1
ATOM 1521 C CA . ALA A 1 194 ? 25.312 -15.889 -26.954 1.00 34.69 194 ALA A CA 1
ATOM 1522 C C . ALA A 1 194 ? 25.709 -15.591 -25.501 1.00 34.69 194 ALA A C 1
ATOM 1524 O O . ALA A 1 194 ? 26.898 -15.775 -25.159 1.00 34.69 194 ALA A O 1
#

Secondary structure (DSSP, 8-state):
-----HHHHHHHHHHH---EEEEETTEE-TTSHHHHHHHHHTGGGHHHHHHHHHHHHHHHHHHT-SEEEEEHHHHHHHHT-TTSPPPHHHHHHTBSSHHHHHHHHSSTTGGG-STTHHHHHHHHHHHHHHHHHHHHHHHHHHHHHHHHHHHHHHHHHHHHHHHHHHHHHHHHHHHT------------------

Foldseek 3Di:
DDPPDPVVVLVVCLVPPQLKWKQALLRTPCVDVSNVSLCVVPVVLVVLLVVLSNVLSLQCQLLRPGMWIFGSVLSSVVSVPVPDDDDPVSSLVRTPPSVSVCVSVVDPPSSLVGPNNPVVVVVVVVVVVVVVVVVVVVVVVVVVVVVVVVVVVVVVVVVVVVVVVVVVVVVCVVVVHDDDDPDDPDPPPDDPDD

Radius of gyration: 35.79 Å; chains: 1; bounding box: 64×38×114 Å